Protein AF-A0A833LVF0-F1 (afdb_monomer_lite)

Secondary structure (DSSP, 8-state):
-PPPHHHHHHHHHHHHHHHHHT-PPPHHHHHHHHHHHTT-SEEEEE-TTTSTT-TTPEEEEEE--S-HHHHHHTTSS-HHHHSTTSS-TTGGGEEEEEEETTS-EEEEESSSTT-EEEEE-HHHHHHHHTT---SSTTEEEEEEEHHHHHHT-EE--GGGTTS---S-S---SS-HHHHHHHHHHHH--

Organism: NCBI:txid183

Sequence (189 aa):
MEPTRKAVLATACLQAHEDDYGIAISPLIVQSFLKNLERADRYLWNSSTAIAGEQGTVRHLRLTPPSWTIQSELGHFKCETVCPDGRWKEAARYLPLFEDTSGSVIIVRIDDPAYPLGWLNPVVLEAFLDGHDSYYDGVIPLNIGIKDFLVNLHPVSTDRESASRPSAIPSFRTDLWSAMERSFAAMAS

pLDDT: mean 77.2, std 16.05, range [34.72, 93.88]

Foldseek 3Di:
DDQDPQLVQLVVQQVVLCVQQVDDFDVVVSVLLSVVVVVAQKWWFQQQQWFPPDHPDIWIKGFARFHPVLCCVVVLAPCLDQGNVHLPVCNSQKTFTIATLQSWTWIWGGVDPQRWIWIADRVQQVVQSVDDDDDNGRTGTTPDGPVRRSVRIGHDDPVCVVPDDDPDDPPSPDSNSNVVVVVVVVVVD

Structure (mmCIF, N/CA/C/O backbone):
data_AF-A0A833LVF0-F1
#
_entry.id   AF-A0A833LVF0-F1
#
loop_
_atom_site.group_PDB
_atom_site.id
_atom_site.type_symbol
_atom_site.label_atom_id
_atom_site.label_alt_id
_atom_site.label_comp_id
_atom_site.label_asym_id
_atom_site.label_entity_id
_atom_site.label_seq_id
_atom_site.pdbx_PDB_ins_code
_atom_site.Cartn_x
_atom_site.Cartn_y
_atom_site.Cartn_z
_atom_site.occupancy
_atom_site.B_iso_or_equiv
_atom_site.auth_seq_id
_atom_site.auth_comp_id
_atom_site.auth_asym_id
_atom_site.auth_atom_id
_atom_site.pdbx_PDB_model_num
ATOM 1 N N . MET A 1 1 ? -10.494 9.728 24.050 1.00 46.75 1 MET A N 1
ATOM 2 C CA . MET A 1 1 ? -9.903 10.639 23.053 1.00 46.75 1 MET A CA 1
ATOM 3 C C . MET A 1 1 ? -10.597 10.299 21.754 1.00 46.75 1 MET A C 1
ATOM 5 O O . MET A 1 1 ? -10.567 9.131 21.392 1.00 46.75 1 MET A O 1
ATOM 9 N N . GLU A 1 2 ? -11.338 11.238 21.171 1.00 52.09 2 GLU A N 1
ATOM 10 C CA . GLU A 1 2 ? -12.065 10.989 19.919 1.00 52.09 2 GLU A CA 1
ATOM 11 C C . GLU A 1 2 ? -11.065 10.681 18.793 1.00 52.09 2 GLU A C 1
ATOM 13 O O . GLU A 1 2 ? -10.044 11.374 18.706 1.00 52.09 2 GLU A O 1
ATOM 18 N N . PRO A 1 3 ? -11.307 9.653 17.959 1.00 61.78 3 PRO A N 1
ATOM 19 C CA . PRO A 1 3 ? -10.442 9.361 16.827 1.00 61.78 3 PRO A CA 1
ATOM 20 C C . PRO A 1 3 ? -10.437 10.544 15.857 1.00 61.78 3 PRO A C 1
ATOM 22 O O . PRO A 1 3 ? -11.470 11.151 15.568 1.00 61.78 3 PRO A O 1
ATOM 25 N N . THR A 1 4 ? -9.258 10.883 15.338 1.00 76.00 4 THR A N 1
ATOM 26 C CA . THR A 1 4 ? -9.154 11.936 14.322 1.00 76.00 4 THR A CA 1
ATOM 27 C C . THR A 1 4 ? -9.941 11.537 13.071 1.00 76.00 4 THR A C 1
ATOM 29 O O . THR A 1 4 ? -10.055 10.356 12.740 1.00 76.00 4 THR A O 1
ATOM 32 N N . ARG A 1 5 ? -10.447 12.516 12.311 1.00 76.69 5 ARG A N 1
ATOM 33 C CA . ARG 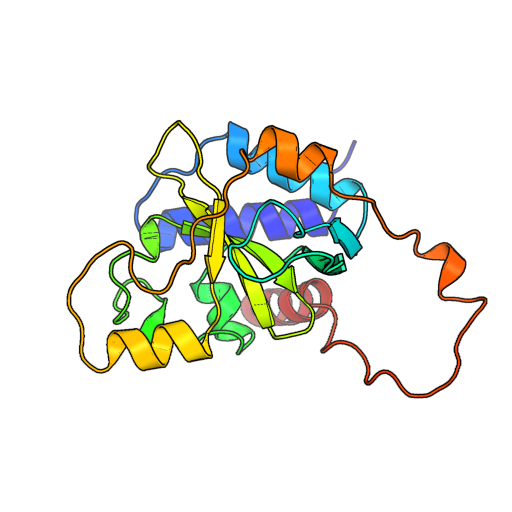A 1 5 ? -11.150 12.251 11.042 1.00 76.69 5 ARG A CA 1
ATOM 34 C C . ARG A 1 5 ? -10.316 11.392 10.079 1.00 76.69 5 ARG A C 1
ATOM 36 O O . ARG A 1 5 ? -10.859 10.510 9.423 1.00 76.69 5 ARG A O 1
ATOM 43 N N . LYS A 1 6 ? -8.994 11.594 10.056 1.00 74.06 6 LYS A N 1
ATOM 44 C CA . LYS A 1 6 ? -8.049 10.773 9.283 1.00 74.06 6 LYS A CA 1
ATOM 45 C C . LYS A 1 6 ? -8.024 9.317 9.746 1.00 74.06 6 LYS A C 1
ATOM 47 O O . LYS A 1 6 ? -8.046 8.428 8.906 1.00 74.06 6 LYS A O 1
ATOM 52 N N . ALA A 1 7 ? -8.039 9.063 11.056 1.00 80.06 7 ALA A N 1
ATOM 53 C CA . ALA A 1 7 ? -8.112 7.704 11.592 1.00 80.06 7 ALA A CA 1
ATOM 54 C C . ALA A 1 7 ? -9.436 7.007 11.228 1.00 80.06 7 ALA A C 1
ATOM 56 O O . ALA A 1 7 ? -9.429 5.824 10.886 1.00 80.06 7 ALA A O 1
ATOM 57 N N . VAL A 1 8 ? -10.556 7.740 11.232 1.00 82.75 8 VAL A N 1
ATOM 58 C CA . VAL A 1 8 ? -11.862 7.219 10.787 1.00 82.75 8 VAL A CA 1
ATOM 59 C C . VAL A 1 8 ? -11.820 6.828 9.308 1.00 82.75 8 VAL A C 1
ATOM 61 O O . VAL A 1 8 ? -12.179 5.705 8.965 1.00 82.75 8 VAL A O 1
ATOM 64 N N . LEU A 1 9 ? -11.321 7.713 8.439 1.00 83.06 9 LEU A N 1
ATOM 65 C CA . LEU A 1 9 ? -11.201 7.443 7.000 1.00 83.06 9 LEU A CA 1
ATOM 66 C C . LEU A 1 9 ? -10.246 6.283 6.703 1.00 83.06 9 LEU A C 1
ATOM 68 O O . LEU A 1 9 ? -10.559 5.418 5.894 1.00 83.06 9 LEU A O 1
ATOM 72 N N . ALA A 1 10 ? -9.103 6.233 7.383 1.00 85.12 10 ALA A N 1
ATOM 73 C CA . ALA A 1 10 ? -8.156 5.133 7.259 1.00 85.12 10 ALA A CA 1
ATOM 74 C C . ALA A 1 10 ? -8.774 3.788 7.659 1.00 85.12 10 ALA A C 1
ATOM 76 O O . ALA A 1 10 ? -8.571 2.797 6.965 1.00 85.12 10 ALA A O 1
ATOM 77 N N . THR A 1 11 ? -9.554 3.762 8.743 1.00 87.44 11 THR A N 1
ATOM 78 C CA . THR A 1 11 ? -10.271 2.557 9.183 1.00 87.44 11 THR A CA 1
ATOM 79 C C . THR A 1 11 ? -11.309 2.126 8.148 1.00 87.44 11 THR A C 1
ATOM 81 O O . THR A 1 11 ? -11.390 0.945 7.830 1.00 87.44 11 THR A O 1
ATOM 84 N N . ALA A 1 12 ? -12.049 3.075 7.567 1.00 88.38 12 ALA A N 1
ATOM 85 C CA . ALA A 1 12 ? -12.999 2.784 6.496 1.00 88.38 12 ALA A CA 1
ATOM 86 C C . ALA A 1 12 ? -12.310 2.211 5.245 1.00 88.38 12 ALA A C 1
ATOM 88 O O . ALA A 1 12 ? -12.835 1.286 4.639 1.00 88.38 12 ALA A O 1
ATOM 89 N N . CYS A 1 13 ? -11.121 2.702 4.878 1.00 90.31 13 CYS A N 1
ATOM 90 C CA . CYS A 1 13 ? -10.348 2.130 3.771 1.00 90.31 13 CYS A CA 1
ATOM 91 C C . CYS A 1 13 ? -9.866 0.711 4.049 1.00 90.31 13 CYS A C 1
ATOM 93 O O . CYS A 1 13 ? -9.928 -0.124 3.155 1.00 90.31 13 CYS A O 1
ATOM 95 N N . LEU A 1 14 ? -9.389 0.447 5.268 1.00 91.19 14 LEU A N 1
ATOM 96 C CA . LEU A 1 14 ? -8.987 -0.900 5.665 1.00 91.19 14 LEU A CA 1
ATOM 97 C C . LEU A 1 14 ? -10.180 -1.853 5.557 1.00 91.19 14 LEU A C 1
ATOM 99 O O . LEU A 1 14 ? -10.051 -2.877 4.902 1.00 91.19 14 LEU A O 1
ATOM 103 N N . GLN A 1 15 ? -11.343 -1.466 6.093 1.00 90.81 15 GLN A N 1
ATOM 104 C CA . GLN A 1 15 ? -12.569 -2.259 5.980 1.00 90.81 15 GLN A CA 1
ATOM 105 C C . GLN A 1 15 ? -12.977 -2.479 4.519 1.00 90.81 15 GLN A C 1
ATOM 107 O O . GLN A 1 15 ? -13.259 -3.604 4.133 1.00 90.81 15 GLN A O 1
ATOM 112 N N . ALA A 1 16 ? -12.955 -1.429 3.692 1.00 89.62 16 ALA A N 1
ATOM 113 C CA . ALA A 1 16 ? -13.269 -1.553 2.272 1.00 89.62 16 ALA A CA 1
ATOM 114 C C . ALA A 1 16 ? -12.332 -2.547 1.573 1.00 89.62 16 ALA A C 1
ATOM 116 O O . ALA A 1 16 ? -12.787 -3.362 0.786 1.00 89.62 16 ALA A O 1
ATOM 117 N N . HIS A 1 17 ? -11.036 -2.543 1.899 1.00 93.75 17 HIS A N 1
ATOM 118 C CA . HIS A 1 17 ? -10.103 -3.528 1.358 1.00 93.75 17 HIS A CA 1
ATOM 119 C C . HIS A 1 17 ? -10.404 -4.957 1.844 1.00 93.75 17 HIS A C 1
ATOM 121 O O . HIS A 1 17 ? -10.319 -5.896 1.056 1.00 93.75 17 HIS A O 1
ATOM 127 N N . GLU A 1 18 ? -10.771 -5.146 3.115 1.00 93.19 18 GLU A N 1
ATOM 128 C CA . GLU A 1 18 ? -11.207 -6.460 3.608 1.00 93.19 18 GLU A CA 1
ATOM 129 C C . GLU A 1 18 ? -12.442 -6.963 2.852 1.00 93.19 18 GLU A C 1
ATOM 131 O O . GLU A 1 18 ? -12.476 -8.122 2.435 1.00 93.19 18 GLU A O 1
ATOM 136 N N . ASP A 1 19 ? -13.418 -6.081 2.634 1.00 93.88 19 ASP A N 1
ATOM 137 C CA . ASP A 1 19 ? -14.680 -6.389 1.963 1.00 93.88 19 ASP A CA 1
ATOM 138 C C . ASP A 1 19 ? -14.474 -6.672 0.464 1.00 93.88 19 ASP A C 1
ATOM 140 O O . ASP A 1 19 ? -14.990 -7.663 -0.054 1.00 93.88 19 ASP A O 1
ATOM 144 N N . ASP A 1 20 ? -13.677 -5.845 -0.220 1.00 93.62 20 ASP A N 1
ATOM 145 C CA . ASP A 1 20 ? -13.398 -5.943 -1.657 1.00 93.62 20 ASP A CA 1
ATOM 146 C C . ASP A 1 20 ? -12.676 -7.252 -2.017 1.00 93.62 20 ASP A C 1
ATOM 148 O O . ASP A 1 20 ? -12.956 -7.858 -3.054 1.00 93.62 20 ASP A O 1
ATOM 152 N N . TYR A 1 21 ? -11.738 -7.698 -1.173 1.00 92.62 21 TYR A N 1
ATOM 153 C CA . TYR A 1 21 ? -10.888 -8.864 -1.453 1.00 92.62 21 TYR A CA 1
ATOM 154 C C . TYR A 1 21 ? -11.215 -10.101 -0.609 1.00 92.62 21 TYR A C 1
ATOM 156 O O . TYR A 1 21 ? -10.619 -11.159 -0.825 1.00 92.62 21 TYR A O 1
ATOM 164 N N . GLY A 1 22 ? -12.139 -10.000 0.349 1.00 91.56 22 GLY A N 1
ATOM 165 C CA . GLY A 1 22 ? -12.499 -11.099 1.246 1.00 91.56 22 GLY A CA 1
ATOM 166 C C . GLY A 1 22 ? -11.339 -11.575 2.128 1.00 91.56 22 GLY A C 1
ATOM 167 O O . GLY A 1 22 ? -11.227 -12.774 2.397 1.00 91.56 22 GLY A O 1
ATOM 168 N N . ILE A 1 23 ? -10.457 -10.664 2.552 1.00 89.38 23 ILE A N 1
ATOM 169 C CA . ILE A 1 23 ? -9.275 -10.958 3.377 1.00 89.38 23 ILE A CA 1
ATOM 170 C C . ILE A 1 23 ? -9.355 -10.229 4.717 1.00 89.38 23 ILE A C 1
ATOM 172 O O . ILE A 1 23 ? -9.800 -9.094 4.776 1.00 89.38 23 ILE A O 1
ATOM 176 N N . ALA A 1 24 ? -8.896 -10.863 5.797 1.00 89.06 24 ALA A N 1
ATOM 177 C CA . ALA A 1 24 ? -8.792 -10.208 7.098 1.00 89.06 24 ALA A CA 1
ATOM 178 C C . ALA A 1 24 ? -7.419 -9.544 7.261 1.00 89.06 24 ALA A C 1
ATOM 180 O O . ALA A 1 24 ? -6.379 -10.197 7.129 1.00 89.06 24 ALA A O 1
ATOM 181 N N . ILE A 1 25 ? -7.405 -8.262 7.611 1.00 88.94 25 ILE A N 1
ATOM 182 C CA . ILE A 1 25 ? -6.198 -7.504 7.917 1.00 88.94 25 ILE A CA 1
ATOM 183 C C . ILE A 1 25 ? -5.886 -7.661 9.404 1.00 88.94 25 ILE A C 1
ATOM 185 O O . ILE A 1 25 ? -6.714 -7.463 10.292 1.00 88.94 25 ILE A O 1
ATOM 189 N N . SER A 1 26 ? -4.630 -7.986 9.702 1.00 85.56 26 SER A N 1
ATOM 190 C CA . SER A 1 26 ? -4.170 -8.122 11.081 1.00 85.56 26 SER A CA 1
ATOM 191 C C . SER A 1 26 ? -4.383 -6.832 11.895 1.00 85.56 26 SER A C 1
ATOM 193 O O . SER A 1 26 ? -3.896 -5.768 11.488 1.00 85.56 26 SER A O 1
ATOM 195 N N . PRO A 1 27 ? -4.976 -6.906 13.106 1.00 82.12 27 PRO A N 1
ATOM 196 C CA . PRO A 1 27 ? -5.123 -5.750 13.993 1.00 82.12 27 PRO A CA 1
ATOM 197 C C . PRO A 1 27 ? -3.797 -5.047 14.310 1.00 82.12 27 PRO A C 1
ATOM 199 O O . PRO A 1 27 ? -3.775 -3.844 14.565 1.00 82.12 27 PRO A O 1
ATOM 202 N N . LEU A 1 28 ? -2.675 -5.777 14.271 1.00 78.69 28 LEU A N 1
ATOM 203 C CA . LEU A 1 28 ? -1.342 -5.208 14.466 1.00 78.69 28 LEU A CA 1
ATOM 204 C C . LEU A 1 28 ? -0.979 -4.204 13.361 1.00 78.69 28 LEU A C 1
ATOM 206 O O . LEU A 1 28 ? -0.397 -3.157 13.657 1.00 78.69 28 LEU A O 1
ATOM 210 N N . ILE A 1 29 ? -1.316 -4.512 12.105 1.00 78.81 29 ILE A N 1
ATOM 211 C CA . ILE A 1 29 ? -1.085 -3.625 10.957 1.00 78.81 29 ILE A CA 1
ATOM 212 C C . ILE A 1 29 ? -1.967 -2.386 11.071 1.00 78.81 29 ILE A C 1
ATOM 214 O O . ILE A 1 29 ? -1.449 -1.272 10.987 1.00 78.81 29 ILE A O 1
ATOM 218 N N . VAL A 1 30 ? -3.253 -2.570 11.384 1.00 80.38 30 VAL A N 1
ATOM 219 C CA . VAL A 1 30 ? -4.205 -1.472 11.612 1.00 80.38 30 VAL A CA 1
ATOM 220 C C . VAL A 1 30 ? -3.690 -0.519 12.694 1.00 80.38 30 VAL A C 1
ATOM 222 O O . VAL A 1 30 ? -3.527 0.675 12.452 1.00 80.38 30 VAL A O 1
ATOM 225 N N . GLN A 1 31 ? -3.345 -1.038 13.875 1.00 80.38 31 GLN A N 1
ATOM 226 C CA . GLN A 1 31 ? -2.864 -0.216 14.990 1.00 80.38 31 GLN A CA 1
ATOM 227 C C . GLN A 1 31 ? -1.543 0.493 14.670 1.00 80.38 31 GLN A C 1
ATOM 229 O O . GLN A 1 31 ? -1.368 1.663 15.019 1.00 80.38 31 GLN A O 1
ATOM 234 N N . SER A 1 32 ? -0.612 -0.191 13.997 1.00 75.06 32 SER A N 1
ATOM 235 C CA . SER A 1 32 ? 0.678 0.396 13.617 1.00 75.06 32 SER A CA 1
ATOM 236 C C . SER A 1 32 ? 0.501 1.532 12.611 1.00 75.06 32 SER A C 1
ATOM 238 O O . SER A 1 32 ? 1.158 2.568 12.733 1.00 75.06 32 SER A O 1
ATOM 240 N N . PHE A 1 33 ? -0.402 1.369 11.646 1.00 78.12 33 PHE A N 1
ATOM 241 C CA . PHE A 1 33 ? -0.714 2.386 10.650 1.00 78.12 33 PHE A CA 1
ATOM 242 C C . PHE A 1 33 ? -1.417 3.602 11.271 1.00 78.12 33 PHE A C 1
ATOM 244 O O . PHE A 1 33 ? -0.928 4.726 11.140 1.00 78.12 33 PHE A O 1
ATOM 251 N N . LEU A 1 34 ? -2.493 3.379 12.035 1.00 79.00 34 LEU A N 1
ATOM 252 C CA . LEU A 1 34 ? -3.252 4.440 12.710 1.00 79.00 34 LEU A CA 1
ATOM 253 C C . LEU A 1 34 ? -2.382 5.260 13.671 1.00 79.00 34 LEU A C 1
ATOM 255 O O . LEU A 1 34 ? -2.456 6.486 13.682 1.00 79.00 34 LEU A O 1
ATOM 259 N N . LYS A 1 35 ? -1.477 4.614 14.417 1.00 80.19 35 LYS A N 1
ATOM 260 C CA . LYS A 1 35 ? -0.534 5.322 15.294 1.00 80.19 35 LYS A CA 1
ATOM 261 C C . LYS A 1 35 ? 0.383 6.278 14.526 1.00 80.19 35 LYS A C 1
ATOM 263 O O . LYS A 1 35 ? 0.800 7.294 15.076 1.00 80.19 35 LYS A O 1
ATOM 268 N N . ASN A 1 36 ? 0.749 5.953 13.286 1.00 73.56 36 ASN A N 1
ATOM 269 C CA . ASN A 1 36 ? 1.560 6.855 12.475 1.00 73.56 36 ASN A CA 1
ATOM 270 C C . ASN A 1 36 ? 0.719 7.996 11.903 1.00 73.56 36 ASN A C 1
ATOM 272 O O . ASN A 1 36 ? 1.173 9.130 11.995 1.00 73.56 36 ASN A O 1
ATOM 276 N N . LEU A 1 37 ? -0.518 7.745 11.462 1.00 72.06 37 LEU A N 1
ATOM 277 C CA . LEU A 1 37 ? -1.460 8.796 11.036 1.00 72.06 37 LEU A CA 1
ATOM 278 C C . LEU A 1 37 ? -1.615 9.943 12.034 1.00 72.06 37 LEU A C 1
ATOM 280 O O . LEU A 1 37 ? -1.750 11.093 11.628 1.00 72.06 37 LEU A O 1
ATOM 284 N N . GLU A 1 38 ? -1.555 9.659 13.331 1.00 73.19 38 GLU A N 1
ATOM 285 C CA . GLU A 1 38 ? -1.664 10.690 14.367 1.00 73.19 38 GLU A CA 1
ATOM 286 C C . GLU A 1 38 ? -0.377 11.515 14.567 1.00 73.19 38 GLU A C 1
ATOM 288 O O . GLU A 1 38 ? -0.422 12.571 15.196 1.00 73.19 38 GLU A O 1
ATOM 293 N N . ARG A 1 39 ? 0.780 11.063 14.057 1.00 74.88 39 ARG A N 1
ATOM 294 C CA . ARG A 1 39 ? 2.088 11.705 14.298 1.00 74.88 39 ARG A CA 1
ATOM 295 C C . ARG A 1 39 ? 2.413 12.825 13.313 1.00 74.88 39 ARG A C 1
ATOM 297 O O . ARG A 1 39 ? 2.965 13.834 13.743 1.00 74.88 39 ARG A O 1
ATOM 304 N N . ALA A 1 40 ? 2.188 12.618 12.015 1.00 72.69 40 ALA A N 1
ATOM 305 C CA . ALA A 1 40 ? 2.501 13.583 10.958 1.00 72.69 40 ALA A CA 1
ATOM 306 C C . ALA A 1 40 ? 1.882 13.175 9.612 1.00 72.69 40 ALA A C 1
ATOM 308 O O . ALA A 1 40 ? 1.598 12.007 9.376 1.00 72.69 40 ALA A O 1
ATOM 309 N N . ASP A 1 41 ? 1.778 14.132 8.689 1.00 71.38 41 ASP A N 1
ATOM 310 C CA . ASP A 1 41 ? 1.329 13.870 7.312 1.00 71.38 41 ASP A CA 1
ATOM 311 C C . ASP A 1 41 ? 2.469 13.505 6.357 1.00 71.38 41 ASP A C 1
ATOM 313 O O . ASP A 1 41 ? 2.248 12.911 5.298 1.00 71.38 41 ASP A O 1
ATOM 317 N N . ARG A 1 42 ? 3.699 13.885 6.717 1.00 81.50 42 ARG A N 1
ATOM 318 C CA . ARG A 1 42 ? 4.897 13.698 5.902 1.00 81.50 42 ARG A CA 1
ATOM 319 C C . ARG A 1 42 ? 6.054 13.185 6.734 1.00 81.50 42 ARG A C 1
ATOM 321 O O . ARG A 1 42 ? 6.228 13.566 7.892 1.00 81.50 42 ARG A O 1
ATOM 328 N N . TYR A 1 43 ? 6.885 12.382 6.091 1.00 85.88 43 TYR A N 1
ATOM 329 C CA . TYR A 1 43 ? 8.033 11.732 6.690 1.00 85.88 43 TYR A CA 1
ATOM 330 C C . TYR A 1 43 ? 9.237 11.813 5.766 1.00 85.88 43 TYR A C 1
ATOM 332 O O . TYR A 1 43 ? 9.108 11.813 4.542 1.00 85.88 43 TYR A O 1
ATOM 340 N N . LEU A 1 44 ? 10.417 11.843 6.367 1.00 86.88 44 LEU A N 1
ATOM 341 C CA . LEU A 1 44 ? 11.661 11.513 5.695 1.00 86.88 44 LEU A CA 1
ATOM 342 C C . LEU A 1 44 ? 12.029 10.082 6.053 1.00 86.88 44 LEU A C 1
ATOM 344 O O . LEU A 1 44 ? 11.996 9.700 7.225 1.00 86.88 44 LEU A O 1
ATOM 348 N N . TRP A 1 45 ? 12.409 9.317 5.040 1.00 87.75 45 TRP A N 1
ATOM 349 C CA . TRP A 1 45 ? 12.932 7.973 5.199 1.00 87.75 45 TRP A CA 1
ATOM 350 C C . TRP A 1 45 ? 14.227 7.827 4.412 1.00 87.75 45 TRP A C 1
ATOM 352 O O . TRP A 1 45 ? 14.295 8.179 3.236 1.00 87.75 45 TRP A O 1
ATOM 362 N N . ASN A 1 46 ? 15.268 7.320 5.062 1.00 82.00 46 ASN A N 1
ATOM 363 C CA . ASN A 1 46 ? 16.537 7.047 4.407 1.00 82.00 46 ASN A CA 1
ATOM 364 C C . ASN A 1 46 ? 16.512 5.620 3.834 1.00 82.00 46 ASN A C 1
ATOM 366 O O . ASN A 1 46 ? 16.574 4.655 4.593 1.00 82.00 46 ASN A O 1
ATOM 370 N N . SER A 1 47 ? 16.423 5.486 2.507 1.00 72.31 47 SER A N 1
ATOM 371 C CA . SER A 1 47 ? 16.314 4.187 1.825 1.00 72.31 47 SER A CA 1
ATOM 372 C C . SER A 1 47 ? 17.665 3.537 1.518 1.00 72.31 47 SER A C 1
ATOM 374 O O . SER A 1 47 ? 17.691 2.444 0.953 1.00 72.31 47 SER A O 1
ATOM 376 N N . SER A 1 48 ? 18.776 4.173 1.913 1.00 66.62 48 SER A N 1
ATOM 377 C CA . SER A 1 48 ? 20.151 3.817 1.524 1.00 66.62 48 SER A CA 1
ATOM 378 C C . SER A 1 48 ? 20.572 2.361 1.753 1.00 66.62 48 SER A C 1
ATOM 380 O O . SER A 1 48 ? 21.516 1.906 1.109 1.00 66.62 48 SER A O 1
ATOM 382 N N . THR A 1 49 ? 19.889 1.624 2.631 1.00 62.75 49 THR A N 1
ATOM 383 C CA . THR A 1 49 ? 20.153 0.203 2.914 1.00 62.75 49 THR A CA 1
ATOM 384 C C . THR A 1 49 ? 19.000 -0.729 2.544 1.00 62.75 49 THR A C 1
ATOM 386 O O . THR A 1 49 ? 19.178 -1.946 2.553 1.00 62.75 49 THR A O 1
ATOM 389 N N . ALA A 1 50 ? 17.826 -0.182 2.224 1.00 72.12 50 ALA A N 1
ATOM 390 C CA . ALA A 1 50 ? 16.591 -0.949 2.102 1.00 72.12 50 ALA A CA 1
ATOM 391 C C . ALA A 1 50 ? 16.225 -1.293 0.651 1.00 72.12 50 ALA A C 1
ATOM 393 O O . ALA A 1 50 ? 15.596 -2.325 0.436 1.00 72.12 50 ALA A O 1
ATOM 394 N N . ILE A 1 51 ? 16.625 -0.464 -0.324 1.00 73.69 51 ILE A N 1
ATOM 395 C CA . ILE A 1 51 ? 16.369 -0.679 -1.758 1.00 73.69 51 ILE A CA 1
ATOM 396 C C . ILE A 1 51 ? 17.703 -0.894 -2.475 1.00 73.69 51 ILE A C 1
ATOM 398 O O . ILE A 1 51 ? 18.584 -0.029 -2.464 1.00 73.69 51 ILE A O 1
ATOM 402 N N . ALA A 1 52 ? 17.863 -2.059 -3.106 1.00 68.19 52 ALA A N 1
ATOM 403 C CA . ALA A 1 52 ? 19.069 -2.379 -3.859 1.00 68.19 52 ALA A CA 1
ATOM 404 C C . ALA A 1 52 ? 19.273 -1.375 -5.009 1.00 68.19 52 ALA A C 1
ATOM 406 O O . ALA A 1 52 ? 18.375 -1.150 -5.812 1.00 68.19 52 ALA A O 1
ATOM 407 N N . GLY A 1 53 ? 20.465 -0.776 -5.087 1.00 65.31 53 GLY A N 1
ATOM 408 C CA . GLY A 1 53 ? 20.815 0.202 -6.125 1.00 65.31 53 GLY A CA 1
ATOM 409 C C . GLY A 1 53 ? 20.526 1.670 -5.782 1.00 65.31 53 GLY A C 1
ATOM 410 O O . GLY A 1 53 ? 20.969 2.540 -6.523 1.00 65.31 53 GLY A O 1
ATOM 411 N N . GLU A 1 54 ? 19.881 1.974 -4.648 1.00 66.56 54 GLU A N 1
ATOM 412 C CA . GLU A 1 54 ? 19.518 3.352 -4.259 1.00 66.56 54 GLU A CA 1
ATOM 413 C C . GLU A 1 54 ? 20.295 3.902 -3.053 1.00 66.56 54 GLU A C 1
ATOM 415 O O . GLU A 1 54 ? 19.742 4.540 -2.148 1.00 66.56 54 GLU A O 1
ATOM 420 N N . GLN A 1 55 ? 21.607 3.672 -3.020 1.00 61.91 55 GLN A N 1
ATOM 421 C CA . GLN A 1 55 ? 22.436 4.140 -1.911 1.00 61.91 55 GLN A CA 1
ATOM 422 C C . GLN A 1 55 ? 22.403 5.671 -1.764 1.00 61.91 55 GLN A C 1
ATOM 424 O O . GLN A 1 55 ? 22.511 6.412 -2.736 1.00 61.91 55 GLN A O 1
ATOM 429 N N . GLY A 1 56 ? 22.277 6.141 -0.520 1.00 63.28 56 GLY A N 1
ATOM 430 C CA . GLY A 1 56 ? 22.293 7.568 -0.171 1.00 63.28 56 GLY A CA 1
ATOM 431 C C . GLY A 1 56 ? 20.992 8.339 -0.430 1.00 63.28 56 GLY A C 1
ATOM 432 O O . GLY A 1 56 ? 20.983 9.558 -0.268 1.00 63.28 56 GLY A O 1
ATOM 433 N N . THR A 1 57 ? 19.898 7.670 -0.803 1.00 74.69 57 THR A N 1
ATOM 434 C CA . THR A 1 57 ? 18.639 8.352 -1.139 1.00 74.69 57 THR A CA 1
ATOM 435 C C . THR A 1 57 ? 17.787 8.612 0.107 1.00 74.69 57 THR A C 1
ATOM 437 O O . THR A 1 57 ? 17.451 7.698 0.861 1.00 74.69 57 THR A O 1
ATOM 440 N N . VAL A 1 58 ? 17.405 9.874 0.320 1.00 81.88 58 VAL A N 1
ATOM 441 C CA . VAL A 1 58 ? 16.363 10.253 1.284 1.00 81.88 58 VAL A CA 1
ATOM 442 C C . VAL A 1 58 ? 15.059 10.444 0.523 1.00 81.88 58 VAL A C 1
ATOM 444 O O . VAL A 1 58 ? 14.979 11.252 -0.401 1.00 81.88 58 VAL A O 1
ATOM 447 N N . ARG A 1 59 ? 14.028 9.706 0.924 1.00 84.88 59 ARG A N 1
ATOM 448 C CA . ARG A 1 59 ? 12.696 9.750 0.329 1.00 84.88 59 ARG A CA 1
ATOM 449 C C . ARG A 1 59 ? 11.761 10.569 1.206 1.00 84.88 59 ARG A C 1
ATOM 451 O O .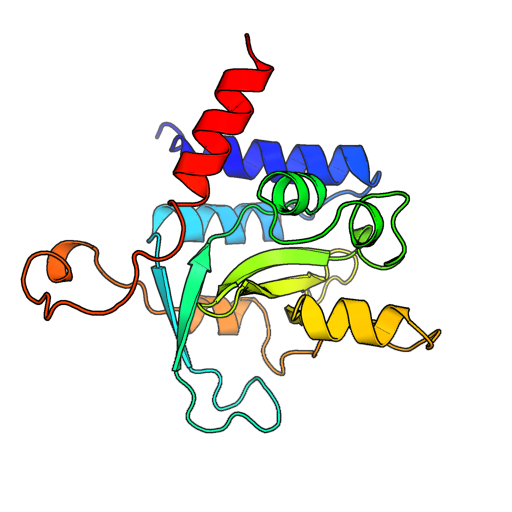 ARG A 1 59 ? 11.707 10.388 2.422 1.00 84.88 59 ARG A O 1
ATOM 458 N N . HIS A 1 60 ? 11.012 11.460 0.565 1.00 88.19 60 HIS A N 1
ATOM 459 C CA . HIS A 1 60 ? 9.870 12.120 1.182 1.00 88.19 60 HIS A CA 1
ATOM 460 C C . HIS A 1 60 ? 8.657 11.218 1.008 1.00 88.19 60 HIS A C 1
ATOM 462 O O . HIS A 1 60 ? 8.253 10.950 -0.122 1.00 88.19 60 HIS A O 1
ATOM 468 N N . LEU A 1 61 ? 8.100 10.768 2.124 1.00 88.12 61 LEU A N 1
ATOM 469 C CA . LEU A 1 61 ? 6.937 9.900 2.170 1.00 88.12 61 LEU A CA 1
ATOM 470 C C . LEU A 1 61 ? 5.738 10.667 2.723 1.00 88.12 61 LEU A C 1
ATOM 472 O O . LEU A 1 61 ? 5.878 11.454 3.660 1.00 88.12 61 LEU A O 1
ATOM 476 N N . ARG A 1 62 ? 4.551 10.407 2.185 1.00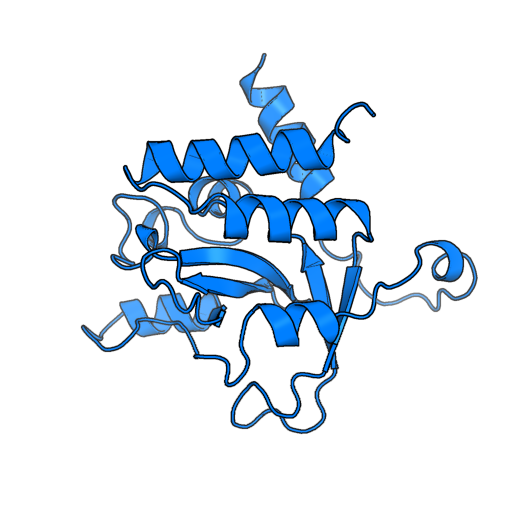 85.19 62 ARG A N 1
ATOM 477 C CA . ARG A 1 62 ? 3.272 10.775 2.800 1.00 85.19 62 ARG A CA 1
ATOM 478 C C . ARG A 1 62 ? 2.461 9.524 3.073 1.00 85.19 62 ARG A C 1
ATOM 480 O O . ARG A 1 62 ? 2.602 8.532 2.364 1.00 85.19 62 ARG A O 1
ATOM 487 N N . LEU A 1 63 ? 1.623 9.570 4.097 1.00 84.88 63 LEU A N 1
ATOM 488 C CA . LEU A 1 63 ? 0.649 8.506 4.319 1.00 84.88 63 LEU A CA 1
ATOM 489 C C . LEU A 1 63 ? -0.351 8.488 3.169 1.00 84.88 63 LEU A C 1
ATOM 491 O O . LEU A 1 63 ? -0.785 9.549 2.712 1.00 84.88 63 LEU A O 1
ATOM 495 N N . THR A 1 64 ? -0.705 7.290 2.725 1.00 86.38 64 THR A N 1
ATOM 496 C CA . THR A 1 64 ? -1.626 7.087 1.610 1.00 86.38 64 THR A CA 1
ATOM 497 C C . THR A 1 64 ? -2.768 6.155 2.030 1.00 86.38 64 THR A C 1
ATOM 499 O O . THR A 1 64 ? -2.608 5.406 2.998 1.00 86.38 64 THR A O 1
ATOM 502 N N . PRO A 1 65 ? -3.936 6.208 1.372 1.00 87.62 65 PRO A N 1
ATOM 503 C CA . PRO A 1 65 ? -5.091 5.414 1.788 1.00 87.62 65 PRO A CA 1
ATOM 504 C C . PRO A 1 65 ? -4.821 3.913 1.624 1.00 87.62 65 PRO A C 1
ATOM 506 O O . PRO A 1 65 ? -4.441 3.507 0.523 1.00 87.62 65 PRO A O 1
ATOM 509 N N . PRO A 1 66 ? -5.028 3.081 2.663 1.00 91.19 66 PRO A N 1
ATOM 510 C CA . PRO A 1 66 ? -4.681 1.661 2.638 1.00 91.19 66 PRO A CA 1
ATOM 511 C C . PRO A 1 66 ? -5.761 0.817 1.944 1.00 91.19 66 PRO A C 1
ATOM 513 O O . PRO A 1 66 ? -6.360 -0.062 2.552 1.00 91.19 66 PRO A O 1
ATOM 516 N N . SER A 1 67 ? -6.051 1.120 0.677 1.00 92.19 67 SER A N 1
ATOM 517 C CA . SER A 1 67 ? -6.979 0.358 -0.167 1.00 92.19 67 SER A CA 1
ATOM 518 C C . SER A 1 67 ? -6.704 0.604 -1.650 1.00 92.19 67 SER A C 1
ATOM 520 O O . SER A 1 67 ? -6.649 1.752 -2.085 1.00 92.19 67 SER A O 1
ATOM 522 N N . TRP A 1 68 ? -6.580 -0.460 -2.445 1.00 93.75 68 TRP A N 1
ATOM 523 C CA . TRP A 1 68 ? -6.339 -0.364 -3.889 1.00 93.75 68 TRP A CA 1
ATOM 524 C C . TRP A 1 68 ? -7.498 0.226 -4.687 1.00 93.75 68 TRP A C 1
ATOM 526 O O . TRP A 1 68 ? -7.255 0.970 -5.637 1.00 93.75 68 TRP A O 1
ATOM 536 N N . THR A 1 69 ? -8.741 -0.069 -4.310 1.00 91.25 69 THR A N 1
ATOM 537 C CA . THR A 1 69 ? -9.929 0.489 -4.968 1.00 91.25 69 THR A CA 1
ATOM 538 C C . THR A 1 69 ? -9.961 2.004 -4.787 1.00 91.25 69 THR A C 1
ATOM 540 O O . THR A 1 69 ? -10.020 2.742 -5.770 1.00 91.25 69 THR A O 1
ATOM 543 N N . ILE A 1 70 ? -9.720 2.484 -3.564 1.00 88.50 70 ILE A N 1
ATOM 544 C CA . ILE A 1 70 ? -9.593 3.919 -3.269 1.00 88.50 70 ILE A CA 1
ATOM 545 C C . ILE A 1 70 ? -8.377 4.545 -3.970 1.00 88.50 70 ILE A C 1
ATOM 547 O O . ILE A 1 70 ? -8.490 5.623 -4.549 1.00 88.50 70 ILE A O 1
ATOM 551 N N . GLN A 1 71 ? -7.213 3.881 -3.985 1.00 88.19 71 GLN A N 1
ATOM 552 C CA . GLN A 1 71 ? -6.052 4.351 -4.763 1.00 88.19 71 GLN A CA 1
ATOM 553 C C . GLN A 1 71 ? -6.391 4.521 -6.249 1.00 88.19 71 GLN A C 1
ATOM 555 O O . GLN A 1 71 ? -5.901 5.449 -6.903 1.00 88.19 71 GLN A O 1
ATOM 560 N N . SER A 1 72 ? -7.237 3.641 -6.790 1.00 89.12 72 SER A N 1
ATOM 561 C CA . SER A 1 72 ? -7.681 3.748 -8.170 1.00 89.12 72 SER A CA 1
ATOM 562 C C . SER A 1 72 ? -8.646 4.903 -8.399 1.00 89.12 72 SER A C 1
ATOM 564 O O . SER A 1 72 ? -8.513 5.589 -9.411 1.00 89.12 72 SER A O 1
ATOM 566 N N . GLU A 1 73 ? -9.591 5.147 -7.495 1.00 86.31 73 GLU A N 1
ATOM 567 C CA . GLU A 1 73 ? -10.512 6.289 -7.588 1.00 86.31 73 GLU A CA 1
ATOM 568 C C . GLU A 1 73 ? -9.772 7.628 -7.551 1.00 86.31 73 GLU A C 1
ATOM 570 O O . GLU A 1 73 ? -10.151 8.589 -8.221 1.00 86.31 73 GLU A O 1
ATOM 575 N N . LEU A 1 74 ? -8.666 7.681 -6.807 1.00 81.00 74 LEU A N 1
ATOM 576 C CA . LEU A 1 74 ? -7.784 8.845 -6.740 1.00 81.00 74 LEU A CA 1
ATOM 577 C C . LEU A 1 74 ? -6.884 8.981 -7.985 1.00 81.00 74 LEU A C 1
ATOM 579 O O . LEU A 1 74 ? -6.178 9.982 -8.129 1.00 81.00 74 LEU A O 1
ATOM 583 N N . GLY A 1 75 ? -6.922 8.009 -8.903 1.00 78.75 75 GLY A N 1
ATOM 584 C CA . GLY A 1 75 ? -6.205 8.019 -10.179 1.00 78.75 75 GLY A CA 1
ATOM 585 C C . GLY A 1 75 ? -4.717 7.679 -10.074 1.00 78.75 75 GLY A C 1
ATOM 586 O O . GLY A 1 75 ? -3.948 8.046 -10.963 1.00 78.75 75 GLY A O 1
ATOM 587 N N . HIS A 1 76 ? -4.291 7.036 -8.983 1.00 79.94 76 HIS A N 1
ATOM 588 C CA . HIS A 1 76 ? -2.891 6.651 -8.760 1.00 79.94 76 HIS A CA 1
ATOM 589 C C . HIS A 1 76 ? -2.561 5.303 -9.404 1.00 79.94 76 HIS A C 1
ATOM 591 O O . HIS A 1 76 ? -1.486 5.124 -9.973 1.00 79.94 76 HIS A O 1
ATOM 597 N N . PHE A 1 77 ? -3.519 4.384 -9.352 1.00 88.06 77 PHE A N 1
ATOM 598 C CA . PHE A 1 77 ? -3.471 3.085 -10.008 1.00 88.06 77 PHE A CA 1
ATOM 599 C C . PHE A 1 77 ? -4.705 2.931 -10.892 1.00 88.06 77 PHE A C 1
ATOM 601 O O . PHE A 1 77 ? -5.702 3.624 -10.705 1.00 88.06 77 PHE A O 1
ATOM 608 N N . LYS A 1 78 ? -4.655 2.041 -11.879 1.00 90.56 78 LYS A N 1
ATOM 609 C CA . LYS A 1 78 ? -5.846 1.732 -12.670 1.00 90.56 78 LYS A CA 1
ATOM 610 C C . LYS A 1 78 ? -6.610 0.584 -12.028 1.00 90.56 78 LYS A C 1
ATOM 612 O O . LYS A 1 78 ? -6.003 -0.418 -11.648 1.00 90.56 78 LYS A O 1
ATOM 617 N N . CYS A 1 79 ? -7.935 0.680 -11.989 1.00 91.50 79 CYS A N 1
ATOM 618 C CA . CYS A 1 79 ? -8.762 -0.370 -11.400 1.00 91.50 79 CYS A CA 1
ATOM 619 C C . CYS A 1 79 ? -8.610 -1.696 -12.156 1.00 91.50 79 CYS A C 1
ATOM 621 O O . CYS A 1 79 ? -8.478 -2.742 -11.531 1.00 91.50 79 CYS A O 1
ATOM 623 N N . GLU A 1 80 ? -8.484 -1.646 -13.489 1.00 93.00 80 GLU A N 1
ATOM 624 C CA . GLU A 1 80 ? -8.186 -2.814 -14.340 1.00 93.00 80 GLU A CA 1
ATOM 625 C C . GLU A 1 80 ? -6.908 -3.567 -13.931 1.00 93.00 80 GLU A C 1
ATOM 627 O O . GLU A 1 80 ? -6.731 -4.732 -14.278 1.00 93.00 80 GLU A O 1
ATOM 632 N N . THR A 1 81 ? -6.021 -2.917 -13.180 1.00 90.94 81 THR A N 1
ATOM 633 C CA . THR A 1 81 ? -4.779 -3.498 -12.682 1.00 90.94 81 THR A CA 1
ATOM 634 C C . THR A 1 81 ? -4.931 -3.959 -11.242 1.00 90.94 81 THR A C 1
ATOM 636 O O . THR A 1 81 ? -4.660 -5.126 -10.974 1.00 90.94 81 THR A O 1
ATOM 639 N N . VAL A 1 82 ? -5.362 -3.083 -10.329 1.00 92.00 82 VAL A N 1
ATOM 640 C CA . VAL A 1 82 ? -5.243 -3.347 -8.885 1.00 92.00 82 VAL A CA 1
ATOM 641 C C . VAL A 1 82 ? -6.523 -3.805 -8.194 1.00 92.00 82 VAL A C 1
ATOM 643 O O . VAL A 1 82 ? -6.392 -4.418 -7.146 1.00 92.00 82 VAL A O 1
ATOM 646 N N . CYS A 1 83 ? -7.724 -3.545 -8.730 1.00 93.31 83 CYS A N 1
ATOM 647 C CA . CYS A 1 83 ? -9.006 -3.941 -8.113 1.00 93.31 83 CYS A CA 1
ATOM 648 C C . CYS A 1 83 ? -9.169 -5.480 -8.030 1.00 93.31 83 CYS A C 1
ATOM 650 O O . CYS A 1 83 ? -8.381 -6.192 -8.652 1.00 93.31 83 CYS A O 1
ATOM 652 N N . PRO A 1 84 ? -10.178 -6.025 -7.314 1.00 93.56 84 PRO A N 1
ATOM 653 C CA . PRO A 1 84 ? -10.350 -7.477 -7.127 1.00 93.56 84 PRO A CA 1
ATOM 654 C C . PRO A 1 84 ? -10.303 -8.315 -8.413 1.00 93.56 84 PRO A C 1
ATOM 656 O O . PRO A 1 84 ? -9.614 -9.335 -8.471 1.00 93.56 84 PRO A O 1
ATOM 659 N N . ASP A 1 85 ? -10.946 -7.840 -9.480 1.00 90.56 85 ASP A N 1
ATOM 660 C CA . ASP A 1 85 ? -10.945 -8.509 -10.790 1.00 90.56 85 ASP A CA 1
ATOM 661 C C . ASP A 1 85 ? -9.770 -8.097 -11.696 1.00 90.56 85 ASP A C 1
ATOM 663 O O . ASP A 1 85 ? -9.656 -8.551 -12.838 1.00 90.56 85 ASP A O 1
ATOM 667 N N . GLY A 1 86 ? -8.877 -7.247 -11.191 1.00 90.38 86 GLY A N 1
ATOM 668 C CA . GLY A 1 86 ? -7.761 -6.669 -11.922 1.00 90.38 86 GLY A CA 1
ATOM 669 C C . GLY A 1 86 ? -6.712 -7.689 -12.365 1.00 90.38 86 GLY A C 1
ATOM 670 O O . GLY A 1 86 ? -6.707 -8.866 -11.977 1.00 90.38 86 GLY A O 1
ATOM 671 N N . ARG A 1 87 ? -5.798 -7.230 -13.222 1.00 90.12 87 ARG A N 1
ATOM 672 C CA . ARG A 1 87 ? -4.698 -8.046 -13.757 1.00 90.12 87 ARG A CA 1
ATOM 673 C C . ARG A 1 87 ? -3.715 -8.492 -12.677 1.00 90.12 87 ARG A C 1
ATOM 675 O O . ARG A 1 87 ? -3.199 -9.603 -12.758 1.00 90.12 87 ARG A O 1
ATOM 682 N N . TRP A 1 88 ? -3.466 -7.664 -11.664 1.00 90.56 88 TRP A N 1
ATOM 683 C CA . TRP A 1 88 ? -2.514 -7.978 -10.605 1.00 90.56 88 TRP A CA 1
ATOM 684 C C . TRP A 1 88 ? -3.148 -8.868 -9.531 1.00 90.56 88 TRP A C 1
ATOM 686 O O . TRP A 1 88 ? -3.753 -8.393 -8.572 1.00 90.56 88 TRP A O 1
ATOM 696 N N . LYS A 1 89 ? -2.995 -10.187 -9.681 1.00 87.31 89 LYS A N 1
ATOM 697 C CA . LYS A 1 89 ? -3.636 -11.182 -8.799 1.00 87.31 89 LYS A CA 1
ATOM 698 C C . LYS A 1 89 ? -3.125 -11.182 -7.360 1.00 87.31 89 LYS A C 1
ATOM 700 O O . LYS A 1 89 ? -3.811 -11.679 -6.471 1.00 87.31 89 LYS A O 1
ATOM 705 N N . GLU A 1 90 ? -1.965 -10.584 -7.117 1.00 89.88 90 GLU A N 1
ATOM 706 C CA . GLU A 1 90 ? -1.390 -10.465 -5.780 1.00 89.88 90 GLU A CA 1
ATOM 707 C C . GLU A 1 90 ? -1.911 -9.240 -5.007 1.00 89.88 90 GLU A C 1
ATOM 709 O O . GLU A 1 90 ? -1.660 -9.151 -3.809 1.00 89.88 90 GLU A O 1
ATOM 714 N N . ALA A 1 91 ? -2.673 -8.326 -5.628 1.00 92.12 91 ALA A N 1
ATOM 715 C CA . ALA A 1 91 ? -3.120 -7.073 -5.004 1.00 92.12 91 ALA A CA 1
ATOM 716 C C . ALA A 1 91 ? -3.790 -7.271 -3.631 1.00 92.12 91 ALA A C 1
ATOM 718 O O . ALA A 1 91 ? -3.485 -6.546 -2.686 1.00 92.12 91 ALA A O 1
ATOM 719 N N . ALA A 1 92 ? -4.627 -8.305 -3.498 1.00 92.38 92 ALA A N 1
ATOM 720 C CA . ALA A 1 92 ? -5.323 -8.676 -2.261 1.00 92.38 92 ALA A CA 1
ATOM 721 C C . ALA A 1 92 ? -4.390 -8.914 -1.060 1.00 92.38 92 ALA A C 1
ATOM 723 O O . ALA A 1 92 ? -4.799 -8.826 0.092 1.00 92.38 92 ALA A O 1
ATOM 724 N N . ARG A 1 93 ? -3.133 -9.281 -1.321 1.00 91.75 93 ARG A N 1
ATOM 725 C CA . ARG A 1 93 ? -2.144 -9.637 -0.298 1.00 91.75 93 ARG A CA 1
ATOM 726 C C . ARG A 1 93 ? -1.322 -8.445 0.161 1.00 91.75 93 ARG A C 1
ATOM 728 O O . ARG A 1 93 ? -0.490 -8.603 1.053 1.00 91.75 93 ARG A O 1
ATOM 735 N N . TYR A 1 94 ? -1.529 -7.269 -0.426 1.00 93.06 94 TYR A N 1
ATOM 736 C CA . TYR A 1 94 ? -0.741 -6.081 -0.145 1.00 93.06 94 TYR A CA 1
ATOM 737 C C . TYR A 1 94 ? -1.614 -4.886 0.222 1.00 93.06 94 TYR A C 1
ATOM 739 O O . TYR A 1 94 ? -2.639 -4.639 -0.402 1.00 93.06 94 TYR A O 1
ATOM 747 N N . LEU A 1 95 ? -1.140 -4.081 1.172 1.00 93.25 95 LEU A N 1
ATOM 748 C CA . LEU A 1 95 ? -1.726 -2.783 1.501 1.00 93.25 95 LEU A CA 1
ATOM 749 C C . LEU A 1 95 ? -0.730 -1.657 1.237 1.00 93.25 95 LEU A C 1
ATOM 751 O O . LEU A 1 95 ? 0.398 -1.734 1.733 1.00 93.25 95 LEU A O 1
ATOM 755 N N . PRO A 1 96 ? -1.127 -0.582 0.541 1.00 92.94 96 PRO A N 1
ATOM 756 C CA . PRO A 1 96 ? -0.324 0.628 0.466 1.00 92.94 96 PRO A CA 1
ATOM 757 C C . PRO A 1 96 ? -0.367 1.370 1.806 1.00 92.94 96 PRO A C 1
ATOM 759 O O . PRO A 1 96 ? -1.423 1.539 2.407 1.00 92.94 96 PRO A O 1
ATOM 762 N N . LEU A 1 97 ? 0.792 1.812 2.290 1.00 89.94 97 LEU A N 1
ATOM 763 C CA . LEU A 1 97 ? 0.915 2.517 3.572 1.00 89.94 97 LEU A CA 1
ATOM 764 C C . LEU A 1 97 ? 1.450 3.935 3.384 1.00 89.94 97 LEU A C 1
ATOM 766 O O . LEU A 1 97 ? 0.951 4.897 3.969 1.00 89.94 97 LEU A O 1
ATOM 770 N N . PHE A 1 98 ? 2.468 4.074 2.543 1.00 89.38 98 PHE A N 1
ATOM 771 C CA . PHE A 1 98 ? 3.079 5.359 2.243 1.00 89.38 98 PHE A CA 1
ATOM 772 C C . PHE A 1 98 ? 3.241 5.506 0.748 1.00 89.38 98 PHE A C 1
ATOM 774 O O . PHE A 1 98 ? 3.378 4.521 0.034 1.00 89.38 98 PHE A O 1
ATOM 781 N N . GLU A 1 99 ? 3.309 6.738 0.285 1.00 88.62 99 GLU A N 1
ATOM 782 C CA . GLU A 1 99 ? 3.713 7.033 -1.075 1.00 88.62 99 GLU A CA 1
ATOM 783 C C . GLU A 1 99 ? 4.802 8.087 -1.109 1.00 88.62 99 GLU A C 1
ATOM 785 O O . GLU A 1 99 ? 4.880 8.958 -0.237 1.00 88.62 99 GLU A O 1
ATOM 790 N N . ASP A 1 100 ? 5.651 7.989 -2.120 1.00 86.69 100 ASP A N 1
ATOM 791 C CA . ASP A 1 100 ? 6.706 8.950 -2.365 1.00 86.69 100 ASP A CA 1
ATOM 792 C C . ASP A 1 100 ? 6.309 10.002 -3.410 1.00 86.69 100 ASP A C 1
ATOM 794 O O . ASP A 1 100 ? 5.234 9.982 -4.012 1.00 86.69 100 ASP A O 1
ATOM 798 N N . THR A 1 101 ? 7.209 10.958 -3.631 1.00 81.31 101 THR A N 1
ATOM 799 C CA . THR A 1 101 ? 7.006 12.076 -4.563 1.00 81.31 101 THR A CA 1
ATOM 800 C C . THR A 1 101 ? 6.825 11.647 -6.024 1.00 81.31 101 THR A C 1
ATOM 802 O O . THR A 1 101 ? 6.338 12.439 -6.830 1.00 81.31 101 THR A O 1
ATOM 805 N N . SER A 1 102 ? 7.217 10.417 -6.372 1.00 79.44 102 SER A N 1
ATOM 806 C CA . SER A 1 102 ? 7.116 9.864 -7.724 1.00 79.44 102 SER A CA 1
ATOM 807 C C . SER A 1 102 ? 5.778 9.171 -7.992 1.00 79.44 102 SER A C 1
ATOM 809 O O . SER A 1 102 ? 5.515 8.787 -9.129 1.00 79.44 102 SER A O 1
ATOM 811 N N . GLY A 1 103 ? 4.933 9.021 -6.964 1.00 81.62 103 GLY A N 1
ATOM 812 C CA . GLY A 1 103 ? 3.704 8.227 -7.027 1.00 81.62 103 GLY A CA 1
ATOM 813 C C . GLY A 1 103 ? 3.936 6.729 -6.817 1.00 81.62 103 GLY A C 1
ATOM 814 O O . GLY A 1 103 ? 3.009 5.943 -6.987 1.00 81.62 103 GLY A O 1
ATOM 815 N N . SER A 1 104 ? 5.153 6.323 -6.446 1.00 87.31 104 SER A N 1
ATOM 816 C CA . SER A 1 104 ? 5.421 4.953 -6.009 1.00 87.31 104 SER A CA 1
ATOM 817 C C . SER A 1 104 ? 4.979 4.785 -4.558 1.00 87.31 104 SER A C 1
ATOM 819 O O . SER A 1 104 ? 5.014 5.737 -3.775 1.00 87.31 104 SER A O 1
ATOM 821 N N . VAL A 1 105 ? 4.592 3.572 -4.178 1.00 91.62 105 VAL A N 1
ATOM 822 C CA . VAL A 1 105 ? 4.046 3.270 -2.851 1.00 91.62 105 VAL A CA 1
ATOM 823 C C . VAL A 1 105 ? 4.924 2.283 -2.091 1.00 91.62 105 VAL A C 1
ATOM 825 O O . VAL A 1 105 ? 5.455 1.329 -2.654 1.00 91.62 105 VAL A O 1
ATOM 828 N N . ILE A 1 106 ? 5.069 2.512 -0.789 1.00 92.00 106 ILE A N 1
ATOM 829 C CA . ILE A 1 106 ? 5.534 1.508 0.163 1.00 92.00 106 ILE A CA 1
ATOM 830 C C . ILE A 1 106 ? 4.317 0.692 0.575 1.00 92.00 106 ILE A C 1
ATOM 832 O O . ILE A 1 106 ? 3.344 1.241 1.102 1.00 92.00 106 ILE A O 1
ATOM 836 N N . ILE A 1 107 ? 4.395 -0.610 0.345 1.00 93.31 107 ILE A N 1
ATOM 837 C CA . ILE A 1 107 ? 3.335 -1.565 0.642 1.00 93.31 107 ILE A CA 1
ATOM 838 C C . ILE A 1 107 ? 3.790 -2.548 1.713 1.00 93.31 107 ILE A C 1
ATOM 840 O O . ILE A 1 107 ? 4.984 -2.802 1.874 1.00 93.31 107 ILE A O 1
ATOM 844 N N . VAL A 1 108 ? 2.833 -3.132 2.419 1.00 92.56 108 VAL A N 1
ATOM 845 C CA . VAL A 1 108 ? 3.056 -4.248 3.339 1.00 92.56 108 VAL A CA 1
ATOM 846 C C . VAL A 1 108 ? 2.324 -5.477 2.829 1.00 92.56 108 VAL A C 1
ATOM 848 O O . VAL A 1 108 ? 1.176 -5.367 2.405 1.00 92.56 108 VAL A O 1
ATOM 851 N N . ARG A 1 109 ? 2.974 -6.641 2.878 1.00 92.19 109 ARG A N 1
ATOM 852 C CA . ARG A 1 109 ? 2.312 -7.924 2.639 1.00 92.19 109 ARG A CA 1
ATOM 853 C C . ARG A 1 109 ? 1.555 -8.353 3.898 1.00 92.19 109 ARG A C 1
ATOM 855 O O . ARG A 1 109 ? 2.155 -8.402 4.970 1.00 92.19 109 ARG A O 1
ATOM 862 N N . ILE A 1 110 ? 0.261 -8.640 3.786 1.00 91.75 110 ILE A N 1
ATOM 863 C CA . ILE A 1 110 ? -0.634 -8.847 4.941 1.00 91.75 110 ILE A CA 1
ATOM 864 C C . ILE A 1 110 ? -1.000 -10.307 5.221 1.00 91.75 110 ILE A C 1
ATOM 866 O O . ILE A 1 110 ? -1.433 -10.610 6.329 1.00 91.75 110 ILE A O 1
ATOM 870 N N . ASP A 1 111 ? -0.793 -11.208 4.263 1.00 88.50 111 ASP A N 1
ATOM 871 C CA . ASP A 1 111 ? -0.972 -12.659 4.421 1.00 88.50 111 ASP A CA 1
ATOM 872 C C . ASP A 1 111 ? 0.270 -13.357 5.012 1.00 88.50 111 ASP A C 1
ATOM 874 O O . ASP A 1 111 ? 0.210 -14.529 5.381 1.00 88.50 111 ASP A O 1
ATOM 878 N N . ASP A 1 112 ? 1.392 -12.641 5.132 1.00 88.31 112 ASP A N 1
ATOM 879 C CA . ASP A 1 112 ? 2.633 -13.123 5.741 1.00 88.31 112 ASP A CA 1
ATOM 880 C C . ASP A 1 112 ? 2.795 -12.546 7.165 1.00 88.31 112 ASP A C 1
ATOM 882 O O . ASP A 1 112 ? 2.826 -11.322 7.331 1.00 88.31 112 ASP A O 1
ATOM 886 N N . PRO A 1 113 ? 2.948 -13.382 8.214 1.00 85.19 113 PRO A N 1
ATOM 887 C CA . PRO A 1 113 ? 3.085 -12.917 9.596 1.00 85.19 113 PRO A CA 1
ATOM 888 C C . PRO A 1 113 ? 4.372 -12.121 9.869 1.00 85.19 113 PRO A C 1
ATOM 890 O O . PRO A 1 113 ? 4.465 -11.456 10.905 1.00 85.19 113 PRO A O 1
ATOM 893 N N . ALA A 1 114 ? 5.372 -12.183 8.984 1.00 85.94 114 ALA A N 1
ATOM 894 C CA . ALA A 1 114 ? 6.560 -11.337 9.054 1.00 85.94 114 ALA A CA 1
ATOM 895 C C . ALA A 1 114 ? 6.289 -9.898 8.579 1.00 85.94 114 ALA A C 1
ATOM 897 O O . ALA A 1 114 ? 7.103 -9.012 8.848 1.00 85.94 114 ALA A O 1
ATOM 898 N N . TYR A 1 115 ? 5.155 -9.662 7.907 1.00 89.00 115 TYR A N 1
ATOM 899 C CA . TYR A 1 115 ? 4.751 -8.384 7.319 1.00 89.00 115 TYR A CA 1
ATOM 900 C C . TYR A 1 115 ? 5.877 -7.710 6.518 1.00 89.00 115 TYR A C 1
ATOM 902 O O . TYR A 1 115 ? 6.268 -6.575 6.832 1.00 89.00 115 TYR A O 1
ATOM 910 N N . PRO A 1 116 ? 6.458 -8.404 5.518 1.00 90.56 116 PRO A N 1
ATOM 911 C CA . PRO A 1 116 ? 7.530 -7.839 4.720 1.00 90.56 116 PRO A CA 1
ATOM 912 C C . PRO A 1 116 ? 7.031 -6.602 3.971 1.00 90.56 116 PRO A C 1
ATOM 914 O O . PRO A 1 116 ? 5.896 -6.551 3.482 1.00 90.56 116 PRO A O 1
ATOM 917 N N . LEU A 1 117 ? 7.900 -5.598 3.894 1.00 91.50 117 LEU A N 1
ATOM 918 C CA . LEU A 1 117 ? 7.626 -4.382 3.149 1.00 91.50 117 LEU A CA 1
ATOM 919 C C . LEU A 1 117 ? 8.141 -4.496 1.716 1.00 91.50 117 LEU A C 1
ATOM 921 O O . LEU A 1 117 ? 9.153 -5.143 1.443 1.00 91.50 117 LEU A O 1
ATOM 925 N N . GLY A 1 118 ? 7.455 -3.811 0.813 1.00 91.38 118 GLY A N 1
ATOM 926 C CA . GLY A 1 118 ? 7.834 -3.681 -0.583 1.00 91.38 118 GLY A CA 1
ATOM 927 C C . GLY A 1 118 ? 7.708 -2.243 -1.061 1.00 91.38 118 GLY A C 1
ATOM 928 O O . GLY A 1 118 ? 6.986 -1.438 -0.476 1.00 91.38 118 GLY A O 1
ATOM 929 N N . TRP A 1 119 ? 8.405 -1.923 -2.140 1.00 90.19 119 TRP A N 1
ATOM 930 C CA . TRP A 1 119 ? 8.227 -0.698 -2.903 1.00 90.19 119 TRP A CA 1
ATOM 931 C C . TRP A 1 119 ? 7.640 -1.048 -4.266 1.00 90.19 119 TRP A C 1
ATOM 933 O O . TRP A 1 119 ? 8.144 -1.929 -4.961 1.00 90.19 119 TRP A O 1
ATOM 943 N N . LEU A 1 120 ? 6.557 -0.375 -4.631 1.00 89.88 120 LEU A N 1
ATOM 944 C CA . LEU A 1 120 ? 5.795 -0.633 -5.843 1.00 89.88 120 LEU A CA 1
ATOM 945 C C . LEU A 1 120 ? 5.696 0.653 -6.653 1.00 89.88 120 LEU A C 1
ATOM 947 O O . LEU A 1 120 ? 5.133 1.651 -6.200 1.00 89.88 120 LEU A O 1
ATOM 951 N N . ASN A 1 121 ? 6.227 0.616 -7.869 1.00 86.81 121 ASN A N 1
ATOM 952 C CA . ASN A 1 121 ? 6.090 1.699 -8.829 1.00 86.81 121 ASN A CA 1
ATOM 953 C C . ASN A 1 121 ? 4.988 1.340 -9.843 1.00 86.81 121 ASN A C 1
ATOM 955 O O . ASN A 1 121 ? 5.069 0.272 -10.452 1.00 86.81 121 ASN A O 1
ATOM 959 N N . PRO A 1 122 ? 3.985 2.209 -10.070 1.00 84.25 122 PRO A N 1
ATOM 960 C CA . PRO A 1 122 ? 2.862 1.896 -10.954 1.00 84.25 122 PRO A CA 1
ATOM 961 C C . PRO A 1 122 ? 3.292 1.648 -12.406 1.00 84.25 122 PRO A C 1
ATOM 963 O O . PRO A 1 122 ? 2.754 0.761 -13.056 1.00 84.25 122 PRO A O 1
ATOM 966 N N . VAL A 1 123 ? 4.291 2.376 -12.916 1.00 84.06 123 VAL A N 1
ATOM 967 C CA . VAL A 1 123 ? 4.793 2.192 -14.289 1.00 84.06 123 VAL A CA 1
ATOM 968 C C . VAL A 1 123 ? 5.505 0.849 -14.432 1.00 84.06 123 VAL A C 1
ATOM 970 O O . VAL A 1 123 ? 5.315 0.153 -15.427 1.00 84.06 123 VAL A O 1
ATOM 973 N N . VAL A 1 124 ? 6.303 0.470 -13.430 1.00 82.88 124 VAL A N 1
ATOM 974 C CA . VAL A 1 124 ? 6.995 -0.827 -13.411 1.00 82.88 124 VAL A CA 1
ATOM 975 C C . VAL A 1 124 ? 5.990 -1.973 -13.317 1.00 82.88 124 VAL A C 1
ATOM 977 O O . VAL A 1 124 ? 6.140 -2.954 -14.039 1.00 82.88 124 VAL A O 1
ATOM 980 N N . LEU A 1 125 ? 4.954 -1.835 -12.482 1.00 86.38 125 LEU A N 1
ATOM 981 C CA . LEU A 1 125 ? 3.882 -2.823 -12.368 1.00 86.38 125 LEU A CA 1
ATOM 982 C C . LEU A 1 125 ? 3.182 -3.044 -13.714 1.00 86.38 125 LEU A C 1
ATOM 984 O O . LEU A 1 125 ? 3.072 -4.182 -14.157 1.00 86.38 125 LEU A O 1
ATOM 988 N N . GLU A 1 126 ? 2.750 -1.976 -14.388 1.00 85.62 126 GLU A N 1
ATOM 989 C CA . GLU A 1 126 ? 2.073 -2.087 -15.689 1.00 85.62 126 GLU A CA 1
ATOM 990 C C . GLU A 1 126 ? 2.965 -2.765 -16.736 1.00 85.62 126 GLU A C 1
ATOM 992 O O . GLU A 1 126 ? 2.519 -3.691 -17.406 1.00 85.62 126 GLU A O 1
ATOM 997 N N . ALA A 1 127 ? 4.236 -2.360 -16.834 1.00 82.50 127 ALA A N 1
ATOM 998 C CA . ALA A 1 127 ? 5.183 -2.963 -17.770 1.00 82.50 127 ALA A CA 1
ATOM 999 C C . ALA A 1 127 ? 5.447 -4.449 -17.472 1.00 82.50 127 ALA A C 1
ATOM 1001 O O . ALA A 1 127 ? 5.671 -5.232 -18.391 1.00 82.50 127 ALA A O 1
ATOM 1002 N N . PHE A 1 128 ? 5.423 -4.844 -16.197 1.00 79.44 128 PHE A N 1
ATOM 1003 C CA . PHE A 1 128 ? 5.614 -6.232 -15.781 1.00 79.44 128 PHE A CA 1
ATOM 1004 C C . PHE A 1 128 ? 4.412 -7.114 -16.147 1.00 79.44 128 PHE A C 1
ATOM 1006 O O . PHE A 1 128 ? 4.581 -8.224 -16.652 1.00 79.44 128 PHE A O 1
ATOM 1013 N N . LEU A 1 129 ? 3.195 -6.601 -15.942 1.00 81.56 129 LEU A N 1
ATOM 1014 C CA . LEU A 1 129 ? 1.947 -7.302 -16.263 1.00 81.56 129 LEU A CA 1
ATOM 1015 C C . LEU A 1 129 ? 1.718 -7.484 -17.774 1.00 81.56 129 LEU A C 1
ATOM 1017 O O . LEU A 1 129 ? 0.842 -8.252 -18.166 1.00 81.56 129 LEU A O 1
ATOM 1021 N N . ASP A 1 130 ? 2.500 -6.810 -18.619 1.00 78.62 130 ASP A N 1
ATOM 1022 C CA . ASP A 1 130 ? 2.414 -6.885 -20.081 1.00 78.62 130 ASP A CA 1
ATOM 1023 C C . ASP A 1 130 ? 3.238 -8.040 -20.701 1.00 78.62 130 ASP A C 1
ATOM 1025 O O . ASP A 1 130 ? 3.418 -8.086 -21.921 1.00 78.62 130 ASP A O 1
ATOM 1029 N N . GLY A 1 131 ? 3.719 -9.016 -19.917 1.00 66.31 131 GLY A N 1
ATOM 1030 C CA . GLY A 1 131 ? 4.379 -10.189 -20.511 1.00 66.31 131 GLY A CA 1
ATOM 1031 C C . GLY A 1 131 ? 4.987 -11.251 -19.592 1.00 66.31 131 GLY A C 1
ATOM 1032 O O . GLY A 1 131 ? 5.696 -12.119 -20.110 1.00 66.31 131 GLY A O 1
ATOM 1033 N N . HIS A 1 132 ? 4.777 -11.210 -18.272 1.00 59.41 132 HIS A N 1
ATOM 1034 C CA . HIS A 1 132 ? 5.410 -12.137 -17.320 1.00 59.41 132 HIS A CA 1
ATOM 1035 C C . HIS A 1 132 ? 4.431 -12.708 -16.277 1.00 59.41 132 HIS A C 1
ATOM 1037 O O . HIS A 1 132 ? 3.543 -11.998 -15.817 1.00 59.41 132 HIS A O 1
ATOM 1043 N N . ASP A 1 133 ? 4.660 -13.973 -15.879 1.00 50.44 133 ASP A N 1
ATOM 1044 C CA . ASP A 1 133 ? 3.774 -14.764 -14.997 1.00 50.44 133 ASP A CA 1
ATOM 1045 C C . ASP A 1 133 ? 4.365 -15.104 -13.597 1.00 50.44 133 ASP A C 1
ATOM 1047 O O . ASP A 1 133 ? 3.750 -15.871 -12.859 1.00 50.44 133 ASP A O 1
ATOM 1051 N N . SER A 1 134 ? 5.555 -14.609 -13.200 1.00 40.69 134 SER A N 1
ATOM 1052 C CA . SER A 1 134 ? 6.063 -14.736 -11.801 1.00 40.69 134 SER A CA 1
ATOM 1053 C C . SER A 1 134 ? 7.278 -13.814 -11.532 1.00 40.69 134 SER A C 1
ATOM 1055 O O . SER A 1 134 ? 8.042 -13.560 -12.467 1.00 40.69 134 SER A O 1
ATOM 1057 N N . TYR A 1 135 ? 7.581 -13.320 -10.314 1.00 45.28 135 TYR A N 1
ATOM 1058 C CA . TYR A 1 135 ? 7.732 -14.096 -9.065 1.00 45.28 135 TYR A CA 1
ATOM 1059 C C . TYR A 1 135 ? 7.143 -13.484 -7.748 1.00 45.28 135 TYR A C 1
ATOM 1061 O O . TYR A 1 135 ? 6.955 -14.241 -6.804 1.00 45.28 135 TYR A O 1
ATOM 1069 N N . TYR A 1 136 ? 6.866 -12.170 -7.640 1.00 47.81 136 TYR A N 1
ATOM 1070 C CA . TYR A 1 136 ? 6.335 -11.402 -6.464 1.00 47.81 136 TYR A CA 1
ATOM 1071 C C . TYR A 1 136 ? 5.789 -10.033 -6.987 1.00 47.81 136 TYR A C 1
ATOM 1073 O O . TYR A 1 136 ? 6.258 -8.949 -6.642 1.00 47.81 136 TYR A O 1
ATOM 1081 N N . ASP A 1 137 ? 4.874 -10.108 -7.953 1.00 60.38 137 ASP A N 1
ATOM 1082 C CA . ASP A 1 137 ? 4.839 -9.367 -9.231 1.00 60.38 137 ASP A CA 1
ATOM 1083 C C . ASP A 1 137 ? 4.711 -7.833 -9.187 1.00 60.38 137 ASP A C 1
ATOM 1085 O O . ASP A 1 137 ? 3.676 -7.287 -8.829 1.00 60.38 137 ASP A O 1
ATOM 1089 N N . GLY A 1 138 ? 5.761 -7.124 -9.612 1.00 66.44 138 GLY A N 1
ATOM 1090 C CA . GLY A 1 138 ? 5.839 -5.654 -9.638 1.00 66.44 138 GLY A CA 1
ATOM 1091 C C . GLY A 1 138 ? 6.357 -5.013 -8.343 1.00 66.44 138 GLY A C 1
ATOM 1092 O O . GLY A 1 138 ? 6.684 -3.825 -8.332 1.00 66.44 138 GLY A O 1
ATOM 1093 N N . VAL A 1 139 ? 6.489 -5.792 -7.267 1.00 85.12 139 VAL A N 1
ATOM 1094 C CA . VAL A 1 139 ? 6.928 -5.316 -5.952 1.00 85.12 139 VAL A CA 1
ATOM 1095 C C . VAL A 1 139 ? 8.424 -5.557 -5.774 1.00 85.12 139 VAL A C 1
ATOM 1097 O O . VAL A 1 139 ? 8.898 -6.687 -5.851 1.00 85.12 139 VAL A O 1
ATOM 1100 N N . ILE A 1 140 ? 9.175 -4.502 -5.462 1.00 86.62 140 ILE A N 1
ATOM 1101 C CA . ILE A 1 140 ? 10.582 -4.599 -5.064 1.00 86.62 140 ILE A CA 1
ATOM 1102 C C . ILE A 1 140 ? 10.640 -4.810 -3.545 1.00 86.62 140 ILE A C 1
ATOM 1104 O O . ILE A 1 140 ? 10.251 -3.904 -2.805 1.00 86.62 140 ILE A O 1
ATOM 1108 N N . PRO A 1 141 ? 11.111 -5.966 -3.041 1.00 87.81 141 PRO A N 1
ATOM 1109 C CA . PRO A 1 141 ? 11.194 -6.205 -1.605 1.00 87.81 141 PRO A CA 1
ATOM 1110 C C . PRO A 1 141 ? 12.139 -5.215 -0.926 1.00 87.81 141 PRO A C 1
ATOM 1112 O O . PRO A 1 141 ? 13.219 -4.919 -1.443 1.00 87.81 141 PRO A O 1
ATOM 1115 N N . LEU A 1 142 ? 11.757 -4.740 0.257 1.00 88.12 142 LEU A N 1
ATOM 1116 C CA . LEU A 1 142 ? 12.623 -3.919 1.089 1.00 88.12 142 LEU A CA 1
ATOM 1117 C C . LEU A 1 142 ? 13.376 -4.799 2.080 1.00 88.12 142 LEU A C 1
ATOM 1119 O O . LEU A 1 142 ? 12.778 -5.598 2.800 1.00 88.12 142 LEU A O 1
ATOM 1123 N N . ASN A 1 143 ? 14.689 -4.604 2.182 1.00 86.25 143 ASN A N 1
ATOM 1124 C CA . ASN A 1 143 ? 15.516 -5.307 3.164 1.00 86.25 143 ASN A CA 1
ATOM 1125 C C . ASN A 1 143 ? 15.436 -4.646 4.556 1.00 86.25 143 ASN A C 1
ATOM 1127 O O . ASN A 1 143 ? 16.447 -4.267 5.146 1.00 86.25 143 ASN A O 1
ATOM 1131 N N . ILE A 1 144 ? 14.213 -4.427 5.045 1.00 84.94 144 ILE A N 1
ATOM 1132 C CA . ILE A 1 144 ? 13.910 -3.835 6.351 1.00 84.94 144 ILE A CA 1
ATOM 1133 C C . ILE A 1 144 ? 12.553 -4.349 6.847 1.00 84.94 144 ILE A C 1
ATOM 1135 O O . ILE A 1 144 ? 11.585 -4.426 6.089 1.00 84.94 144 ILE A O 1
ATOM 1139 N N . GLY A 1 145 ? 12.464 -4.698 8.130 1.00 83.38 145 GLY A N 1
ATOM 1140 C CA . GLY A 1 145 ? 11.194 -5.085 8.743 1.00 83.38 145 GLY A CA 1
ATOM 1141 C C . GLY A 1 145 ? 10.299 -3.875 9.018 1.00 83.38 145 GLY A C 1
ATOM 1142 O O . GLY A 1 145 ? 10.790 -2.766 9.236 1.00 83.38 145 GLY A O 1
ATOM 1143 N N . ILE A 1 146 ? 8.980 -4.084 9.099 1.00 84.25 146 ILE A N 1
ATOM 1144 C CA . ILE A 1 146 ? 8.020 -2.995 9.353 1.00 84.25 146 ILE A CA 1
ATOM 1145 C C . ILE A 1 146 ? 8.332 -2.201 10.630 1.00 84.25 146 ILE A C 1
ATOM 1147 O O . ILE A 1 146 ? 8.226 -0.979 10.639 1.00 84.25 146 ILE A O 1
ATOM 1151 N N . LYS A 1 147 ? 8.782 -2.860 11.704 1.00 82.94 147 LYS A N 1
ATOM 1152 C CA . LYS A 1 147 ? 9.139 -2.180 12.961 1.00 82.94 147 LYS A CA 1
ATOM 1153 C C . LYS A 1 147 ? 10.311 -1.218 12.773 1.00 82.94 147 LYS A C 1
ATOM 1155 O O . LYS A 1 147 ? 10.211 -0.060 13.169 1.00 82.94 147 LYS A O 1
ATOM 1160 N N . ASP A 1 148 ? 11.382 -1.685 12.139 1.00 83.81 148 ASP A N 1
ATOM 1161 C CA . ASP A 1 148 ? 12.579 -0.879 11.900 1.00 83.81 148 ASP A CA 1
ATOM 1162 C C . ASP A 1 148 ? 12.290 0.244 10.906 1.00 83.81 148 ASP A C 1
ATOM 1164 O O . ASP A 1 148 ? 12.743 1.372 11.096 1.00 83.81 148 ASP A O 1
ATOM 1168 N N . PHE A 1 149 ? 11.478 -0.025 9.883 1.00 87.75 149 PHE A N 1
ATOM 1169 C CA . PHE A 1 149 ? 11.000 1.000 8.964 1.00 87.75 149 PHE A CA 1
ATOM 1170 C C . PHE A 1 149 ? 10.281 2.124 9.717 1.00 87.75 149 PHE A C 1
ATOM 1172 O O . PHE A 1 149 ? 10.670 3.283 9.599 1.00 87.75 149 PHE A O 1
ATOM 1179 N N . LEU A 1 150 ? 9.302 1.786 10.563 1.00 82.81 150 LEU A N 1
ATOM 1180 C CA . LEU A 1 150 ? 8.523 2.766 11.326 1.00 82.81 150 LEU A CA 1
ATOM 1181 C C . LEU A 1 150 ? 9.362 3.564 12.340 1.00 82.81 150 LEU A C 1
ATOM 1183 O O . LEU A 1 150 ? 9.049 4.725 12.609 1.00 82.81 150 LEU A O 1
ATOM 1187 N N . VAL A 1 151 ? 10.419 2.973 12.908 1.00 83.25 151 VAL A N 1
ATOM 1188 C CA . VAL A 1 151 ? 11.363 3.676 13.801 1.00 83.25 151 VAL A CA 1
ATOM 1189 C C . VAL A 1 151 ? 12.233 4.671 13.028 1.00 83.25 151 VAL A C 1
ATOM 1191 O O . VAL A 1 151 ? 12.527 5.749 13.543 1.00 83.25 151 VAL A O 1
ATOM 1194 N N . ASN A 1 152 ? 12.596 4.343 11.787 1.00 83.56 152 ASN A N 1
ATOM 1195 C CA . ASN A 1 152 ? 13.410 5.191 10.912 1.00 83.56 152 ASN A CA 1
ATOM 1196 C C . ASN A 1 152 ? 12.599 6.248 10.137 1.00 83.56 152 ASN A C 1
ATOM 1198 O O . ASN A 1 152 ? 13.163 6.987 9.329 1.00 83.56 152 ASN A O 1
ATOM 1202 N N . LEU A 1 153 ? 11.285 6.343 10.371 1.00 86.56 153 LEU A N 1
ATOM 1203 C CA . LEU A 1 153 ? 10.463 7.434 9.853 1.00 86.56 153 LEU A CA 1
ATOM 1204 C C . LEU A 1 153 ? 10.656 8.696 10.696 1.00 86.56 153 LEU A C 1
ATOM 1206 O O . LEU A 1 153 ? 10.284 8.754 11.873 1.00 86.56 153 LEU A O 1
ATOM 1210 N N . HIS A 1 154 ? 11.167 9.749 10.064 1.00 87.12 154 HIS A N 1
ATOM 1211 C CA . HIS A 1 154 ? 11.334 11.052 10.695 1.00 87.12 154 HIS A CA 1
ATOM 1212 C C . HIS A 1 154 ? 10.179 11.979 10.297 1.00 87.12 154 HIS A C 1
ATOM 1214 O O . HIS A 1 154 ? 10.119 12.389 9.136 1.00 87.12 154 HIS A O 1
ATOM 1220 N N . PRO A 1 155 ? 9.252 12.316 11.213 1.00 84.38 155 PRO A N 1
ATOM 1221 C CA . PRO A 1 155 ? 8.133 13.194 10.894 1.00 84.38 155 PRO A CA 1
ATOM 1222 C C . PRO A 1 155 ? 8.637 14.589 10.517 1.00 84.38 155 PRO A C 1
ATOM 1224 O O . PRO A 1 155 ? 9.468 15.179 11.212 1.00 84.38 155 PRO A O 1
ATOM 1227 N N . VAL A 1 156 ? 8.116 15.132 9.421 1.00 80.50 156 VAL A N 1
ATOM 1228 C CA . VAL A 1 156 ? 8.383 16.510 9.007 1.00 80.50 156 VAL A CA 1
ATOM 1229 C C . VAL A 1 156 ? 7.351 17.405 9.685 1.00 80.50 156 VAL A C 1
ATOM 1231 O O . VAL A 1 156 ? 6.164 17.325 9.381 1.00 80.50 156 VAL A O 1
ATOM 1234 N N . SER A 1 157 ? 7.800 18.243 10.623 1.00 64.06 157 SER A N 1
ATOM 1235 C CA . SER A 1 157 ? 6.943 19.244 11.274 1.00 64.06 157 SER A CA 1
ATOM 1236 C C . SER A 1 157 ? 6.366 20.211 10.234 1.00 64.06 157 SER A C 1
ATOM 1238 O O . SER A 1 157 ? 7.104 20.803 9.441 1.00 64.06 157 SER A O 1
ATOM 1240 N N . THR A 1 158 ? 5.048 20.402 10.284 1.00 55.47 158 THR A N 1
ATOM 1241 C CA . THR A 1 158 ? 4.299 21.375 9.476 1.00 55.47 158 THR A CA 1
ATOM 1242 C C . THR A 1 158 ? 4.662 22.828 9.799 1.00 55.47 158 THR A C 1
ATOM 1244 O O . THR A 1 158 ? 4.452 23.706 8.967 1.00 55.47 158 THR A O 1
ATOM 1247 N N . ASP A 1 159 ? 5.274 23.099 10.958 1.00 47.88 159 ASP A N 1
ATOM 1248 C CA . ASP A 1 159 ? 5.581 24.464 11.411 1.00 47.88 159 ASP A CA 1
ATOM 1249 C C . ASP A 1 159 ? 6.735 25.113 10.631 1.00 47.88 159 ASP A C 1
ATOM 1251 O O . ASP A 1 159 ? 6.857 26.338 10.592 1.00 47.88 159 ASP A O 1
ATOM 1255 N N . ARG A 1 160 ? 7.585 24.314 9.968 1.00 40.94 160 ARG A N 1
ATOM 1256 C CA . ARG A 1 160 ? 8.721 24.829 9.180 1.00 40.94 160 ARG A CA 1
ATOM 1257 C C . ARG A 1 160 ? 8.387 25.172 7.728 1.00 40.94 160 ARG A C 1
ATOM 1259 O O . ARG A 1 160 ? 9.145 25.922 7.117 1.00 40.94 160 ARG A O 1
ATOM 1266 N N . GLU A 1 161 ? 7.267 24.704 7.173 1.00 42.19 161 GLU A N 1
ATOM 1267 C CA . GLU A 1 161 ? 6.886 25.041 5.788 1.00 42.19 161 GLU A CA 1
ATOM 1268 C C . GLU A 1 161 ? 6.425 26.498 5.621 1.00 42.19 161 GLU A C 1
ATOM 1270 O O . GLU A 1 161 ? 6.499 27.044 4.519 1.00 42.19 161 GLU A O 1
ATOM 1275 N N . SER A 1 162 ? 6.031 27.164 6.710 1.00 39.22 162 SER A N 1
ATOM 1276 C CA . SER A 1 162 ? 5.648 28.583 6.709 1.00 39.22 162 SER A CA 1
ATOM 1277 C C . SER A 1 162 ? 6.843 29.539 6.605 1.00 39.22 162 SER A C 1
ATOM 1279 O O . SER A 1 162 ? 6.671 30.691 6.217 1.00 39.22 162 SER A O 1
ATOM 1281 N N . ALA A 1 163 ? 8.056 29.089 6.949 1.00 39.28 163 ALA A N 1
ATOM 1282 C CA . ALA A 1 163 ? 9.216 29.967 7.130 1.00 39.28 163 ALA A CA 1
ATOM 1283 C C . ALA A 1 163 ? 10.234 29.926 5.976 1.00 39.28 163 ALA A C 1
ATOM 1285 O O . ALA A 1 163 ? 11.194 30.696 5.974 1.00 39.28 163 ALA A O 1
ATOM 1286 N N . SER A 1 164 ? 10.091 29.023 5.002 1.00 39.66 164 SER A N 1
ATOM 1287 C CA . SER A 1 164 ? 11.116 28.830 3.965 1.00 39.66 164 SER A CA 1
ATOM 1288 C C . SER A 1 164 ? 10.525 28.293 2.662 1.00 39.66 164 SER A C 1
ATOM 1290 O O . SER A 1 164 ? 10.759 27.148 2.287 1.00 39.66 164 SER A O 1
ATOM 1292 N N . ARG A 1 165 ? 9.765 29.121 1.937 1.00 36.03 165 ARG A N 1
ATOM 1293 C CA . ARG A 1 165 ? 9.439 28.850 0.527 1.00 36.03 165 ARG A CA 1
ATOM 1294 C C . ARG A 1 165 ? 10.347 29.663 -0.400 1.00 36.03 165 ARG A C 1
ATOM 1296 O O . ARG A 1 165 ? 10.083 30.846 -0.596 1.00 36.03 165 ARG A O 1
ATOM 1303 N N . PRO A 1 166 ? 11.327 29.050 -1.079 1.00 37.47 166 PRO A N 1
ATOM 1304 C CA . PRO A 1 166 ? 11.619 29.401 -2.453 1.00 37.47 166 PRO A CA 1
ATOM 1305 C C . PRO A 1 166 ? 10.576 28.720 -3.351 1.00 37.47 166 PRO A C 1
ATOM 1307 O O . PRO A 1 166 ? 10.369 27.508 -3.315 1.00 37.47 166 PRO A O 1
ATOM 1310 N N . SER A 1 167 ? 9.885 29.545 -4.129 1.00 46.53 167 SER A N 1
ATOM 1311 C CA . SER A 1 167 ? 9.013 29.169 -5.242 1.00 46.53 167 SER A CA 1
ATOM 1312 C C . SER A 1 167 ? 9.724 28.188 -6.184 1.00 46.53 167 SER A C 1
ATOM 1314 O O . SER A 1 167 ? 10.720 28.599 -6.774 1.00 46.53 167 SER A O 1
ATOM 1316 N N . ALA A 1 168 ? 9.212 26.954 -6.331 1.00 37.22 168 ALA A N 1
ATOM 1317 C CA . ALA A 1 168 ? 9.244 26.134 -7.567 1.00 37.22 168 ALA A CA 1
ATOM 1318 C C . ALA A 1 168 ? 9.056 24.611 -7.358 1.00 37.22 168 ALA A C 1
ATOM 1320 O O . ALA A 1 168 ? 9.239 23.862 -8.312 1.00 37.22 168 ALA A O 1
ATOM 1321 N N . ILE A 1 169 ? 8.668 24.106 -6.179 1.00 37.06 169 ILE A N 1
ATOM 1322 C CA . ILE A 1 169 ? 8.180 22.714 -6.103 1.00 37.06 169 ILE A CA 1
ATOM 1323 C C . ILE A 1 169 ? 6.681 22.748 -6.440 1.00 37.06 169 ILE A C 1
ATOM 1325 O O . ILE A 1 169 ? 5.934 23.399 -5.701 1.00 37.06 169 ILE A O 1
ATOM 1329 N N . PRO A 1 170 ? 6.222 22.123 -7.545 1.00 34.72 170 PRO A N 1
ATOM 1330 C CA . PRO A 1 170 ? 4.801 22.045 -7.871 1.00 34.72 170 PRO A CA 1
ATOM 1331 C C . PRO A 1 170 ? 4.053 21.500 -6.660 1.00 34.72 170 PRO A C 1
ATOM 1333 O O . PRO A 1 170 ? 4.553 20.585 -6.003 1.00 34.72 170 PRO A O 1
ATOM 1336 N N . SER A 1 171 ? 2.889 22.071 -6.340 1.00 43.91 171 SER A N 1
ATOM 1337 C CA . SER A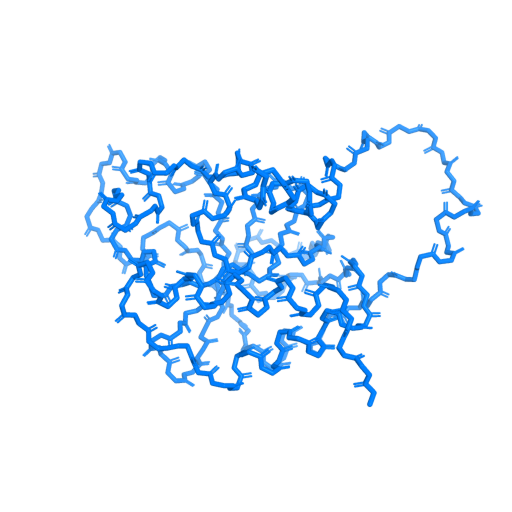 1 171 ? 2.072 21.619 -5.215 1.00 43.91 171 SER A CA 1
ATOM 1338 C C . SER A 1 171 ? 1.877 20.111 -5.328 1.00 43.91 171 SER A C 1
ATOM 1340 O O . SER A 1 171 ? 1.185 19.647 -6.236 1.00 43.91 171 SER A O 1
ATOM 1342 N N . PHE A 1 172 ? 2.545 19.376 -4.438 1.00 43.03 172 PHE A N 1
ATOM 1343 C CA . PHE A 1 172 ? 2.406 17.942 -4.226 1.00 43.03 172 PHE A CA 1
ATOM 1344 C C . PHE A 1 172 ? 0.919 17.620 -4.360 1.00 43.03 172 PHE A C 1
ATOM 1346 O O . PHE A 1 172 ? 0.143 18.175 -3.579 1.00 43.03 172 PHE A O 1
ATOM 1353 N N . ARG A 1 173 ? 0.527 16.900 -5.428 1.00 45.88 173 ARG A N 1
ATOM 1354 C CA . ARG A 1 173 ? -0.872 16.722 -5.865 1.00 45.88 173 ARG A CA 1
ATOM 1355 C C . ARG A 1 173 ? -1.802 16.668 -4.661 1.00 45.88 173 ARG A C 1
ATOM 1357 O O . ARG A 1 173 ? -1.494 15.923 -3.731 1.00 45.88 173 ARG A O 1
ATOM 1364 N N . THR A 1 174 ? -2.864 17.474 -4.717 1.00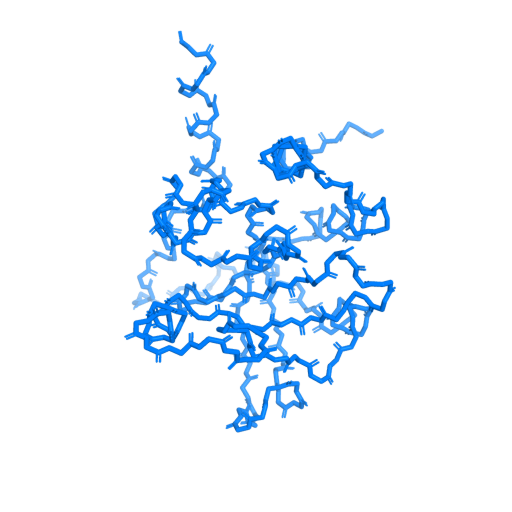 52.31 174 THR A N 1
ATOM 1365 C CA . THR A 1 174 ? -3.986 17.588 -3.777 1.00 52.31 174 THR A CA 1
ATOM 1366 C C . THR A 1 174 ? -3.902 16.616 -2.609 1.00 52.31 174 THR A C 1
ATOM 1368 O O . THR A 1 174 ? -3.957 15.415 -2.853 1.00 52.31 174 THR A O 1
ATOM 1371 N N . ASP A 1 175 ? -3.764 17.123 -1.376 1.00 63.88 175 ASP A N 1
ATOM 1372 C CA . ASP A 1 175 ? -3.728 16.303 -0.155 1.00 63.88 175 ASP A CA 1
ATOM 1373 C C . ASP A 1 175 ? -4.686 15.110 -0.291 1.00 63.88 175 ASP A C 1
ATOM 1375 O O . ASP A 1 175 ? -5.889 15.305 -0.461 1.00 63.88 175 ASP A O 1
ATOM 1379 N N . LEU A 1 176 ? -4.129 13.896 -0.341 1.00 62.19 176 LEU A N 1
ATOM 1380 C CA . LEU A 1 176 ? -4.875 12.670 -0.631 1.00 62.19 176 LEU A CA 1
ATOM 1381 C C . LEU A 1 176 ? -6.014 12.485 0.350 1.00 62.19 176 LEU A C 1
ATOM 1383 O O . LEU A 1 176 ? -7.095 12.081 -0.053 1.00 62.19 176 LEU A O 1
ATOM 1387 N N . TRP A 1 177 ? -5.799 12.869 1.605 1.00 66.50 177 TRP A N 1
ATOM 1388 C CA . TRP A 1 177 ? -6.833 12.839 2.625 1.00 66.50 177 TRP A CA 1
ATOM 1389 C C . TRP A 1 177 ? -7.936 13.843 2.310 1.00 66.50 177 TRP A C 1
ATOM 1391 O O . TRP A 1 177 ? -9.104 13.480 2.319 1.00 66.50 177 TRP A O 1
ATOM 1401 N N . SER 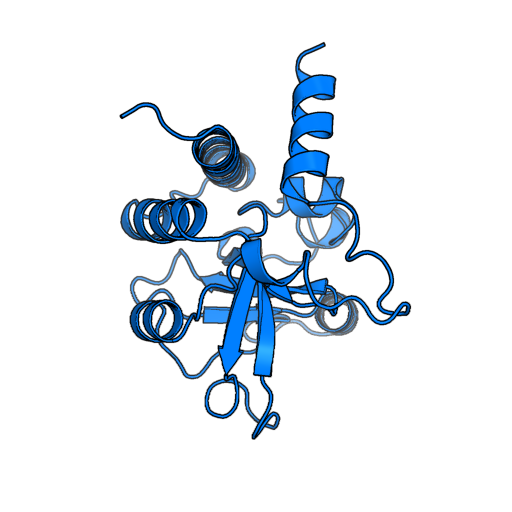A 1 178 ? -7.591 15.063 1.896 1.00 67.19 178 SER A N 1
ATOM 1402 C CA . SER A 1 178 ? -8.571 16.029 1.384 1.00 67.19 178 SER A CA 1
ATOM 1403 C C . SER A 1 178 ? -9.281 15.558 0.100 1.00 67.19 178 SER A C 1
ATOM 1405 O O . SER A 1 178 ? -10.428 15.927 -0.145 1.00 67.19 178 SER A O 1
ATOM 1407 N N . ALA A 1 179 ? -8.615 14.785 -0.764 1.00 65.25 179 ALA A N 1
ATOM 1408 C CA . ALA A 1 179 ? -9.218 14.209 -1.966 1.00 65.25 179 ALA A CA 1
ATOM 1409 C C . ALA A 1 179 ? -10.193 13.082 -1.624 1.00 65.25 179 ALA A C 1
ATOM 1411 O O . ALA A 1 179 ? -11.328 13.117 -2.092 1.00 65.25 179 ALA A O 1
ATOM 1412 N N . MET A 1 180 ? -9.803 12.177 -0.732 1.00 68.56 180 MET A N 1
ATOM 1413 C CA . MET A 1 180 ? -10.693 11.168 -0.171 1.00 68.56 180 MET A CA 1
ATOM 1414 C C . MET A 1 180 ? -11.878 11.786 0.549 1.00 68.56 180 MET A C 1
ATOM 1416 O O . MET A 1 180 ? -12.993 11.321 0.373 1.00 68.56 180 MET A O 1
ATOM 1420 N N . GLU A 1 181 ? -11.665 12.825 1.358 1.00 68.88 181 GLU A N 1
ATOM 1421 C CA . GLU A 1 181 ? -12.748 13.504 2.068 1.00 68.88 181 GLU A CA 1
ATOM 1422 C C . GLU A 1 181 ? -13.823 13.986 1.097 1.00 68.88 181 GLU A C 1
ATOM 1424 O O . GLU A 1 181 ? -15.010 13.866 1.393 1.00 68.88 181 GLU A O 1
ATOM 1429 N N . ARG A 1 182 ? -13.418 14.485 -0.077 1.00 67.44 182 ARG A N 1
ATOM 1430 C CA . ARG A 1 182 ? -14.353 14.862 -1.141 1.00 67.44 182 ARG A CA 1
ATOM 1431 C C . ARG A 1 182 ? -15.013 13.648 -1.791 1.00 67.44 182 ARG A C 1
ATOM 1433 O O . ARG A 1 182 ? -16.219 13.703 -2.005 1.00 67.44 182 ARG A O 1
ATOM 1440 N N . SER A 1 183 ? -14.271 12.575 -2.065 1.00 61.22 183 SER A N 1
ATOM 1441 C CA . SER A 1 183 ? -14.839 11.341 -2.629 1.00 61.22 183 SER A CA 1
ATOM 1442 C C . SER A 1 183 ? -15.874 10.708 -1.692 1.00 61.22 183 SER A C 1
ATOM 1444 O O . SER A 1 183 ? -16.997 10.448 -2.107 1.00 61.22 183 SER A O 1
ATOM 1446 N N . PHE A 1 184 ? -15.559 10.557 -0.403 1.00 63.78 184 PHE A N 1
ATOM 1447 C CA . PHE A 1 184 ? -16.494 10.034 0.597 1.00 63.78 184 PHE A CA 1
ATOM 1448 C C . PHE A 1 184 ? -17.705 10.945 0.805 1.00 63.78 184 PHE A C 1
ATOM 1450 O O . PHE A 1 184 ? -18.821 10.450 0.932 1.00 63.78 184 PHE A O 1
ATOM 1457 N N . ALA A 1 185 ? -17.515 12.269 0.807 1.00 62.31 185 ALA A N 1
ATOM 1458 C CA . ALA A 1 185 ? -18.636 13.202 0.892 1.00 62.31 185 ALA A CA 1
ATOM 1459 C C . ALA A 1 185 ? -19.576 13.100 -0.322 1.00 62.31 185 ALA A C 1
ATOM 1461 O O . ALA A 1 185 ? -20.782 13.237 -0.150 1.00 62.31 185 ALA A O 1
ATOM 1462 N N . ALA A 1 186 ? -19.041 12.836 -1.518 1.00 58.06 186 ALA A N 1
ATOM 1463 C CA . ALA A 1 186 ? -19.828 12.656 -2.738 1.00 58.06 186 ALA A CA 1
ATOM 1464 C C . ALA A 1 186 ? -20.562 11.304 -2.808 1.00 58.06 186 ALA A C 1
ATOM 1466 O O . ALA A 1 186 ? -21.578 11.204 -3.483 1.00 58.06 186 ALA A O 1
ATOM 1467 N N . MET A 1 187 ? -20.072 10.267 -2.121 1.00 50.72 187 MET A N 1
ATOM 1468 C CA . MET A 1 187 ? -20.752 8.963 -2.035 1.00 50.72 187 MET A CA 1
ATOM 1469 C C . MET A 1 187 ? -21.887 8.934 -0.999 1.00 50.72 187 MET A C 1
ATOM 1471 O O . MET A 1 187 ? -22.755 8.070 -1.064 1.00 50.72 187 MET A O 1
ATOM 1475 N N . ALA A 1 188 ? -21.879 9.855 -0.031 1.00 49.72 188 ALA A N 1
ATOM 1476 C CA . ALA A 1 188 ? -22.896 9.959 1.020 1.00 49.72 188 ALA A CA 1
ATOM 1477 C C . ALA A 1 188 ? -24.084 10.878 0.656 1.00 49.72 188 ALA A C 1
ATOM 1479 O O . ALA A 1 188 ? -24.988 11.052 1.477 1.00 49.72 188 ALA A O 1
ATOM 1480 N N . SER A 1 189 ? -24.061 11.487 -0.535 1.00 41.69 189 SER A N 1
ATOM 1481 C CA . SER A 1 189 ? -25.092 12.382 -1.085 1.00 41.69 189 SER A CA 1
ATOM 1482 C C . SER A 1 189 ? -25.894 11.713 -2.189 1.00 41.69 189 SER A C 1
ATOM 1484 O O . SER A 1 189 ? -27.132 11.882 -2.190 1.00 41.69 189 SER A O 1
#

Radius of gyration: 16.42 Å; chains: 1; bounding box: 48×45×44 Å